Protein AF-A0A1B6JP08-F1 (afdb_monomer)

Secondary structure (DSSP, 8-state):
-HHHHHHHHT-GGG-HHHHHHHHHHHHHH-GGGHHHHHHHHHHHHHHHHHHHTS-HHHHHHHHTTS--HHHHHHHHHHHHH-HHHHH-HHHHHHHHHHHHHHHTT-HHHHHHHHHTTTTTTT-HHHHHHH--HHHHHHHHHHHHHHHT--SSHHHHHHHHHHHHTTHHHHHHHHHHHHS----S-TT-TT-HHHHHHH-

Radius of gyration: 19.22 Å; Cα contacts (8 Å, |Δi|>4): 185; chains: 1; bounding box: 49×53×50 Å

Structure (mmCIF, N/CA/C/O backbone):
data_AF-A0A1B6JP08-F1
#
_entry.id   AF-A0A1B6JP08-F1
#
loop_
_atom_site.group_PDB
_atom_site.id
_atom_site.type_symbol
_atom_site.label_atom_id
_atom_site.label_alt_id
_atom_site.label_comp_id
_atom_site.label_asym_id
_atom_site.label_entity_id
_atom_site.label_seq_id
_atom_site.pdbx_PDB_ins_code
_atom_site.Cartn_x
_atom_site.Cartn_y
_atom_site.Cartn_z
_atom_site.occupancy
_atom_site.B_iso_or_equiv
_atom_site.auth_seq_id
_atom_site.auth_comp_id
_atom_site.auth_asym_id
_atom_site.auth_atom_id
_atom_site.pdbx_PDB_model_num
ATOM 1 N N . LYS A 1 1 ? -3.276 4.757 29.734 1.00 52.75 1 LYS A N 1
ATOM 2 C CA . LYS A 1 1 ? -3.788 6.021 29.143 1.00 52.75 1 LYS A CA 1
ATOM 3 C C . LYS A 1 1 ? -3.778 5.960 27.611 1.00 52.75 1 LYS A C 1
ATOM 5 O O . LYS A 1 1 ? -4.854 6.055 27.050 1.00 52.75 1 LYS A O 1
ATOM 10 N N . VAL A 1 2 ? -2.645 5.654 26.958 1.00 61.69 2 VAL A N 1
ATOM 11 C CA . VAL A 1 2 ? -2.541 5.524 25.481 1.00 61.69 2 VAL A CA 1
ATOM 12 C C . VAL A 1 2 ? -3.547 4.529 24.875 1.00 61.69 2 VAL A C 1
ATOM 14 O O . VAL A 1 2 ? -4.316 4.927 24.013 1.00 61.69 2 VAL A O 1
ATOM 17 N N . LYS A 1 3 ? -3.654 3.292 25.392 1.00 61.91 3 LYS A N 1
ATOM 18 C CA . LYS A 1 3 ? -4.635 2.297 24.891 1.00 61.91 3 LYS A CA 1
ATOM 19 C C . LYS A 1 3 ? -6.087 2.804 24.873 1.00 61.91 3 LYS A C 1
ATOM 21 O O . LYS A 1 3 ? -6.779 2.628 23.882 1.00 61.91 3 LYS A O 1
ATOM 26 N N . ARG A 1 4 ? -6.514 3.496 25.936 1.00 66.69 4 ARG A N 1
ATOM 27 C CA . ARG A 1 4 ? -7.870 4.058 26.052 1.00 66.69 4 ARG A CA 1
ATOM 28 C C . ARG A 1 4 ? -8.105 5.211 25.072 1.00 66.69 4 ARG A C 1
ATOM 30 O O . ARG A 1 4 ? -9.222 5.385 24.611 1.00 66.69 4 ARG A O 1
ATOM 37 N N . ASN A 1 5 ? -7.069 5.988 24.753 1.00 69.00 5 ASN A N 1
ATOM 38 C CA . ASN A 1 5 ? -7.170 7.055 23.759 1.00 69.00 5 ASN A CA 1
ATOM 39 C C . ASN A 1 5 ? -7.289 6.473 22.349 1.00 69.00 5 ASN A C 1
ATOM 41 O O . ASN A 1 5 ? -8.162 6.902 21.610 1.00 69.00 5 ASN A O 1
ATOM 45 N N . VAL A 1 6 ? -6.486 5.461 22.003 1.00 65.88 6 VAL A N 1
ATOM 46 C CA . VAL A 1 6 ? -6.582 4.792 20.695 1.00 65.88 6 VAL A CA 1
ATOM 47 C C . VAL A 1 6 ? -7.960 4.145 20.519 1.00 65.88 6 VAL A C 1
ATOM 49 O O . VAL A 1 6 ? -8.586 4.353 19.492 1.00 65.88 6 VAL A O 1
ATOM 52 N N . GLU A 1 7 ? -8.492 3.473 21.546 1.00 69.12 7 GLU A N 1
ATOM 53 C CA . GLU A 1 7 ? -9.862 2.920 21.532 1.00 69.12 7 GLU A CA 1
ATOM 54 C C . GLU A 1 7 ? -10.956 3.976 21.333 1.00 69.12 7 GLU A C 1
ATOM 56 O O . GLU A 1 7 ? -12.021 3.685 20.791 1.00 69.12 7 GLU A O 1
ATOM 61 N N . VAL A 1 8 ? -10.726 5.203 21.803 1.00 70.88 8 VAL A N 1
ATOM 62 C CA . VAL A 1 8 ? -11.640 6.320 21.560 1.00 70.88 8 VAL A CA 1
ATOM 63 C C . VAL A 1 8 ? -11.471 6.831 20.132 1.00 70.88 8 VAL A C 1
ATOM 65 O O . VAL A 1 8 ? -12.474 7.049 19.474 1.00 70.88 8 VAL A O 1
ATOM 68 N N . LEU A 1 9 ? -10.245 6.956 19.621 1.00 73.31 9 LEU A N 1
ATOM 69 C CA . LEU A 1 9 ? -9.966 7.448 18.265 1.00 73.31 9 LEU A CA 1
ATOM 70 C C . LEU A 1 9 ? -10.414 6.490 17.154 1.00 73.31 9 LEU A C 1
ATOM 72 O O . LEU A 1 9 ? -10.695 6.952 16.049 1.00 73.31 9 LEU A O 1
ATOM 76 N N . THR A 1 10 ? -10.529 5.192 17.450 1.00 72.94 10 THR A N 1
ATOM 77 C CA . THR A 1 10 ? -11.116 4.179 16.555 1.00 72.94 10 THR A CA 1
ATOM 78 C C . THR A 1 10 ? -12.644 4.224 16.505 1.00 72.94 10 THR A C 1
ATOM 80 O O . THR A 1 10 ? -13.260 3.434 15.796 1.00 72.94 10 THR A O 1
ATOM 83 N N . ARG A 1 11 ? -13.289 5.116 17.266 1.00 75.19 11 ARG A N 1
ATOM 84 C CA . ARG A 1 11 ? -14.742 5.285 17.221 1.00 75.19 11 ARG A CA 1
ATOM 85 C C . ARG A 1 11 ? -15.148 5.999 15.930 1.00 75.19 11 ARG A C 1
ATOM 87 O O . ARG A 1 11 ? -14.663 7.112 15.699 1.00 75.19 11 ARG A O 1
ATOM 94 N N . PRO A 1 12 ? -16.049 5.417 15.117 1.00 71.12 12 PRO A N 1
ATOM 95 C CA . PRO A 1 12 ? -16.492 6.033 13.867 1.00 71.12 12 PRO A CA 1
ATOM 96 C C . PRO A 1 12 ? -17.059 7.446 14.066 1.00 71.12 12 PRO A C 1
ATOM 98 O O . PRO A 1 12 ? -16.916 8.307 13.204 1.00 71.12 12 PRO A O 1
ATOM 101 N N . GLU A 1 13 ? -17.653 7.714 15.230 1.00 70.19 13 GLU A N 1
ATOM 102 C CA . GLU A 1 13 ? -18.296 8.989 15.553 1.00 70.19 13 GLU A CA 1
ATOM 103 C C . GLU A 1 13 ? -17.316 10.175 15.602 1.00 70.19 13 GLU A C 1
ATOM 105 O O . GLU A 1 13 ? -17.746 11.322 15.510 1.00 70.19 13 GLU A O 1
ATOM 110 N N . LEU A 1 14 ? -16.009 9.922 15.738 1.00 71.06 14 LEU A N 1
ATOM 111 C CA . LEU A 1 14 ? -14.991 10.976 15.775 1.00 71.06 14 LEU A CA 1
ATOM 112 C C . LEU A 1 14 ? -14.431 11.346 14.400 1.00 71.06 14 LEU A C 1
ATOM 114 O O . LEU A 1 14 ? -13.746 12.361 14.302 1.00 71.06 14 LEU A O 1
ATOM 118 N N . ALA A 1 15 ? -14.674 10.535 13.361 1.00 76.44 15 ALA A N 1
ATOM 119 C CA . ALA A 1 15 ? -14.129 10.736 12.013 1.00 76.44 15 ALA A CA 1
ATOM 120 C C . ALA A 1 15 ? -12.628 11.120 12.004 1.00 76.44 15 ALA A C 1
ATOM 122 O O . ALA A 1 15 ? -12.170 11.925 11.184 1.00 76.44 15 ALA A O 1
ATOM 123 N N . THR A 1 16 ? -11.861 10.549 12.944 1.00 78.69 16 THR A N 1
ATOM 124 C CA . THR A 1 16 ? -10.473 10.935 13.228 1.00 78.69 16 THR A CA 1
ATOM 125 C C . THR A 1 16 ? -9.609 10.815 11.979 1.00 78.69 16 THR A C 1
ATOM 127 O O . THR A 1 16 ? -8.899 11.753 11.628 1.00 78.69 16 THR A O 1
ATOM 130 N N . VAL A 1 17 ? -9.703 9.686 11.269 1.00 82.38 17 VAL A N 1
ATOM 131 C CA . VAL A 1 17 ? -8.871 9.423 10.088 1.00 82.38 17 VAL A CA 1
ATOM 132 C C . VAL A 1 17 ? -9.206 10.377 8.944 1.00 82.38 17 VAL A C 1
ATOM 134 O O . VAL A 1 17 ? -8.289 10.912 8.336 1.00 82.38 17 VAL A O 1
ATOM 137 N N . SER A 1 18 ? -10.485 10.679 8.693 1.00 82.50 18 SER A N 1
ATOM 138 C CA . SER A 1 18 ? -10.865 11.677 7.681 1.00 82.50 18 SER A CA 1
ATOM 139 C C . SER A 1 18 ? -10.312 13.067 7.998 1.00 82.50 18 SER A C 1
ATOM 141 O O . SER A 1 18 ? -9.872 13.771 7.094 1.00 82.50 18 SER A O 1
ATOM 143 N N . SER A 1 19 ? -10.324 13.469 9.271 1.00 84.12 19 SER A N 1
ATOM 144 C CA . SER A 1 19 ? -9.780 14.766 9.686 1.00 84.12 19 SER A CA 1
ATOM 145 C C . SER A 1 19 ? -8.259 14.803 9.526 1.00 84.12 19 SER A C 1
ATOM 147 O O . SER A 1 19 ? -7.717 15.769 8.995 1.00 84.12 19 SER A O 1
ATOM 149 N N . LEU A 1 20 ? -7.575 13.728 9.931 1.00 86.44 20 LEU A N 1
ATOM 150 C CA . LEU A 1 20 ? -6.126 13.597 9.781 1.00 86.44 20 LEU A CA 1
ATOM 151 C C . LEU A 1 20 ? -5.698 13.519 8.313 1.00 86.44 20 LEU A C 1
ATOM 153 O O . LEU A 1 20 ? -4.678 14.103 7.981 1.00 86.44 20 LEU A O 1
ATOM 157 N N . LEU A 1 21 ? -6.484 12.895 7.428 1.00 85.62 21 LEU A N 1
ATOM 158 C CA . LEU A 1 21 ? -6.221 12.867 5.984 1.00 85.62 21 LEU A CA 1
ATOM 159 C C . LEU A 1 21 ? -6.184 14.272 5.377 1.00 85.62 21 LEU A C 1
ATOM 161 O O . LEU A 1 21 ? -5.261 14.590 4.631 1.00 85.62 21 LEU A O 1
ATOM 165 N N . ASN A 1 22 ? -7.143 15.128 5.734 1.00 84.50 22 ASN A N 1
ATOM 166 C CA . ASN A 1 22 ? -7.179 16.509 5.249 1.00 84.50 22 ASN A CA 1
ATOM 167 C C . ASN A 1 22 ? -5.967 17.313 5.744 1.00 84.50 22 ASN A C 1
ATOM 169 O O . ASN A 1 22 ? -5.372 18.078 4.988 1.00 84.50 22 ASN A O 1
ATOM 173 N N . ILE A 1 23 ? -5.580 17.129 7.010 1.00 84.56 23 ILE A N 1
ATOM 174 C CA . ILE A 1 23 ? -4.407 17.804 7.583 1.00 84.56 23 ILE A CA 1
ATOM 175 C C . ILE A 1 23 ? -3.122 17.259 6.949 1.00 84.56 23 ILE A C 1
ATOM 177 O O . ILE A 1 23 ? -2.246 18.039 6.596 1.00 84.56 23 ILE A O 1
ATOM 181 N N . LEU A 1 24 ? -3.025 15.943 6.745 1.00 85.69 24 LEU A N 1
ATOM 182 C CA . LEU A 1 24 ? -1.887 15.295 6.103 1.00 85.69 24 LEU A CA 1
ATOM 183 C C . LEU A 1 24 ? -1.671 15.841 4.691 1.00 85.69 24 LEU A C 1
ATOM 185 O O . LEU A 1 24 ? -0.545 16.185 4.348 1.00 85.69 24 LEU A O 1
ATOM 189 N N . GLN A 1 25 ? -2.737 15.982 3.898 1.00 83.94 25 GLN A N 1
ATOM 190 C CA . GLN A 1 25 ? -2.652 16.581 2.565 1.00 83.94 25 GLN A CA 1
ATOM 191 C C . GLN A 1 25 ? -2.091 18.008 2.618 1.00 83.94 25 GLN A C 1
ATOM 193 O O . GLN A 1 25 ? -1.212 18.338 1.828 1.00 83.94 25 GLN A O 1
ATOM 198 N N . LEU A 1 26 ? -2.519 18.832 3.581 1.00 84.50 26 LEU A N 1
ATOM 199 C CA . LEU A 1 26 ? -1.959 20.175 3.774 1.00 84.50 26 LEU A CA 1
ATOM 200 C C . LEU A 1 26 ? -0.481 20.124 4.187 1.00 84.50 26 LEU A C 1
ATOM 202 O O . LEU A 1 26 ? 0.342 20.823 3.601 1.00 84.50 26 LEU A O 1
ATOM 206 N N . CYS A 1 27 ? -0.115 19.272 5.145 1.00 84.88 27 CYS A N 1
ATOM 207 C CA . CYS A 1 27 ? 1.269 19.134 5.602 1.00 84.88 27 CYS A CA 1
ATOM 208 C C . CYS A 1 27 ? 2.206 18.617 4.501 1.00 84.88 27 CYS A C 1
ATOM 210 O O . CYS A 1 27 ? 3.361 19.020 4.446 1.00 84.88 27 CYS A O 1
ATOM 212 N N . LEU A 1 28 ? 1.716 17.771 3.593 1.00 79.75 28 LEU A N 1
ATOM 213 C CA . LEU A 1 28 ? 2.491 17.274 2.453 1.00 79.75 28 LEU A CA 1
ATOM 214 C C . LEU A 1 28 ? 2.771 18.355 1.396 1.00 79.75 28 LEU A C 1
ATOM 216 O O . LEU A 1 28 ? 3.746 18.226 0.657 1.00 79.75 28 LEU A O 1
ATOM 220 N N . THR A 1 29 ? 1.973 19.431 1.349 1.00 81.38 29 THR A N 1
ATOM 221 C CA . THR A 1 29 ? 2.243 20.593 0.479 1.00 81.38 29 THR A CA 1
ATOM 222 C C . THR A 1 29 ? 3.279 21.563 1.049 1.00 81.38 29 THR A C 1
ATOM 224 O O . THR A 1 29 ? 3.837 22.361 0.296 1.00 81.38 29 THR A O 1
ATOM 227 N N . ASP A 1 30 ? 3.569 21.491 2.352 1.00 82.88 30 ASP A N 1
ATOM 228 C CA . ASP A 1 30 ? 4.540 22.355 3.024 1.00 82.88 30 ASP A CA 1
ATOM 229 C C . ASP A 1 30 ? 5.746 21.539 3.533 1.00 82.88 30 ASP A C 1
ATOM 231 O O . ASP A 1 30 ? 5.680 20.919 4.600 1.00 82.88 30 ASP A O 1
ATOM 235 N N . PRO A 1 31 ? 6.894 21.561 2.828 1.00 73.62 31 PRO A N 1
ATOM 236 C CA . PRO A 1 31 ? 8.072 20.789 3.220 1.00 73.62 31 PRO A CA 1
ATOM 237 C C . PRO A 1 31 ? 8.647 21.192 4.591 1.00 73.62 31 PRO A C 1
ATOM 239 O O . PRO A 1 31 ? 9.387 20.411 5.194 1.00 73.62 31 PRO A O 1
ATOM 242 N N . SER A 1 32 ? 8.291 22.365 5.134 1.00 80.94 32 SER A N 1
ATOM 243 C CA . SER A 1 32 ? 8.704 22.773 6.484 1.00 80.94 32 SER A CA 1
ATOM 244 C C . SER A 1 32 ? 8.028 21.963 7.599 1.00 80.94 32 SER A C 1
ATOM 246 O O . SER A 1 32 ? 8.548 21.895 8.713 1.00 80.94 32 SER A O 1
ATOM 248 N N . GLN A 1 33 ? 6.914 21.285 7.302 1.00 83.44 33 GLN A N 1
ATOM 249 C CA . GLN A 1 33 ? 6.093 20.561 8.277 1.00 83.44 33 GLN A CA 1
ATOM 250 C C . GLN A 1 33 ? 6.466 19.083 8.431 1.00 83.44 33 GLN A C 1
ATOM 252 O O . GLN A 1 33 ? 5.687 18.315 8.984 1.00 83.44 33 GLN A O 1
ATOM 257 N N . THR A 1 34 ? 7.664 18.668 8.007 1.00 82.56 34 THR A N 1
ATOM 258 C CA . THR A 1 34 ? 8.097 17.253 8.015 1.00 82.56 34 THR A CA 1
ATOM 259 C C . THR A 1 34 ? 7.855 16.551 9.362 1.00 82.56 34 THR A C 1
ATOM 261 O O . THR A 1 34 ? 7.322 15.442 9.393 1.00 82.56 34 THR A O 1
ATOM 264 N N . THR A 1 35 ? 8.170 17.209 10.484 1.00 86.31 35 THR A N 1
ATOM 265 C CA . THR A 1 35 ? 7.938 16.664 11.835 1.00 86.31 35 THR A CA 1
ATOM 266 C C . THR A 1 35 ? 6.454 16.440 12.127 1.00 86.31 35 THR A C 1
ATOM 268 O O . THR A 1 35 ? 6.083 15.421 12.703 1.00 86.31 35 THR A O 1
ATOM 271 N N . LEU A 1 36 ? 5.600 17.385 11.731 1.00 87.31 36 LEU A N 1
ATOM 272 C CA . LEU A 1 36 ? 4.157 17.286 11.923 1.00 87.31 36 LEU A CA 1
ATOM 273 C C . LEU A 1 36 ? 3.559 16.208 11.008 1.00 87.31 36 LEU A C 1
ATOM 275 O O . LEU A 1 36 ? 2.754 15.406 11.474 1.00 87.31 36 LEU A O 1
ATOM 279 N N . THR A 1 37 ? 3.996 16.135 9.747 1.00 87.62 37 THR A N 1
ATOM 280 C CA . THR A 1 37 ? 3.610 15.082 8.795 1.00 87.62 37 THR A CA 1
ATOM 281 C C . THR A 1 37 ? 3.896 13.697 9.368 1.00 87.62 37 THR A C 1
ATOM 283 O O . THR A 1 37 ? 3.018 12.837 9.358 1.00 87.62 37 THR A O 1
ATOM 286 N N . GLN A 1 38 ? 5.094 13.494 9.924 1.00 87.50 38 GLN A N 1
ATOM 287 C CA . GLN A 1 38 ? 5.467 12.226 10.546 1.00 87.50 38 GLN A CA 1
ATOM 288 C C . GLN A 1 38 ? 4.580 11.904 11.754 1.00 87.50 38 GLN A C 1
ATOM 290 O O . GLN A 1 38 ? 4.019 10.819 11.823 1.00 87.50 38 GLN A O 1
ATOM 295 N N . GLN A 1 39 ? 4.366 12.863 12.660 1.00 89.44 39 GLN A N 1
ATOM 296 C CA . GLN A 1 39 ? 3.491 12.661 13.822 1.00 89.44 39 GLN A CA 1
ATOM 297 C C . GLN A 1 39 ? 2.050 12.316 13.427 1.00 89.44 39 GLN A C 1
ATOM 299 O O . GLN A 1 39 ? 1.401 11.510 14.094 1.00 89.44 39 GLN A O 1
ATOM 304 N N . ILE A 1 40 ? 1.533 12.923 12.356 1.00 89.62 40 ILE A N 1
ATOM 305 C CA . ILE A 1 40 ? 0.200 12.610 11.832 1.00 89.62 40 ILE A CA 1
ATOM 306 C C . ILE A 1 40 ? 0.165 11.176 11.309 1.00 89.62 40 ILE A C 1
ATOM 308 O O . ILE A 1 40 ? -0.755 10.435 11.657 1.00 89.62 40 ILE A O 1
ATOM 312 N N . LEU A 1 41 ? 1.163 10.774 10.521 1.00 90.12 41 LEU A N 1
ATOM 313 C CA . LEU A 1 41 ? 1.255 9.418 9.992 1.00 90.12 41 LEU A CA 1
ATOM 314 C C . LEU A 1 41 ? 1.395 8.373 11.106 1.00 90.12 41 LEU A C 1
ATOM 316 O O . LEU A 1 41 ? 0.655 7.395 11.082 1.00 90.12 41 LEU A O 1
ATOM 320 N N . ASP A 1 42 ? 2.211 8.623 12.132 1.00 88.88 42 ASP A N 1
ATOM 321 C CA . ASP A 1 42 ? 2.359 7.736 13.297 1.00 88.88 42 ASP A CA 1
ATOM 322 C C . ASP A 1 42 ? 1.019 7.515 14.022 1.00 88.88 42 ASP A C 1
ATOM 324 O O . ASP A 1 42 ? 0.659 6.397 14.415 1.00 88.88 42 ASP A O 1
ATOM 328 N N . VAL A 1 43 ? 0.247 8.593 14.205 1.00 88.31 43 VAL A N 1
ATOM 329 C CA . VAL A 1 43 ? -1.082 8.526 14.828 1.00 88.31 43 VAL A CA 1
ATOM 330 C C . VAL A 1 43 ? -2.057 7.772 13.928 1.00 88.31 43 VAL A C 1
ATOM 332 O O . VAL A 1 43 ? -2.795 6.917 14.422 1.00 88.31 43 VAL A O 1
ATOM 335 N N . MET A 1 44 ? -2.068 8.067 12.625 1.00 90.88 44 MET A N 1
ATOM 336 C CA . MET A 1 44 ? -2.932 7.389 11.660 1.00 90.88 44 MET A CA 1
ATOM 337 C C . MET A 1 44 ? -2.635 5.895 11.603 1.00 90.88 44 MET A C 1
ATOM 339 O O . MET A 1 44 ? -3.566 5.104 11.720 1.00 90.88 44 MET A O 1
ATOM 343 N N . GLU A 1 45 ? -1.368 5.505 11.496 1.00 89.56 45 GLU A N 1
ATOM 344 C CA . GLU A 1 45 ? -0.935 4.111 11.490 1.00 89.56 45 GLU A CA 1
ATOM 345 C C . GLU A 1 45 ? -1.362 3.397 12.775 1.00 89.56 45 GLU A C 1
ATOM 347 O O . GLU A 1 45 ? -1.983 2.339 12.718 1.00 89.56 45 GLU A O 1
AT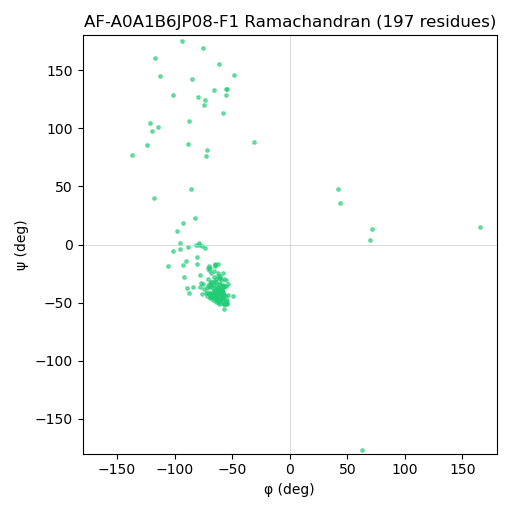OM 352 N N . THR A 1 46 ? -1.140 4.013 13.941 1.00 89.19 46 THR A N 1
ATOM 353 C CA . THR A 1 46 ? -1.550 3.435 15.231 1.00 89.19 46 THR A CA 1
ATOM 354 C C . THR A 1 46 ? -3.066 3.210 15.301 1.00 89.19 46 THR A C 1
ATOM 356 O O . THR A 1 46 ? -3.532 2.177 15.792 1.00 89.19 46 THR A O 1
ATOM 359 N N . VAL A 1 47 ? -3.859 4.178 14.831 1.00 87.94 47 VAL A N 1
ATOM 360 C CA . VAL A 1 47 ? -5.326 4.083 14.823 1.00 87.94 47 VAL A CA 1
ATOM 361 C C . VAL A 1 47 ? -5.795 3.033 13.815 1.00 87.94 47 VAL A C 1
ATOM 363 O O . VAL A 1 47 ? -6.660 2.225 14.149 1.00 87.94 47 VAL A O 1
ATOM 366 N N . LEU A 1 48 ? -5.213 3.009 12.615 1.00 89.38 48 LEU A N 1
ATOM 367 C CA . LEU A 1 48 ? -5.557 2.077 11.542 1.00 89.38 48 LEU A CA 1
ATOM 368 C C . LEU A 1 48 ? -5.178 0.636 11.888 1.00 89.38 48 LEU A C 1
ATOM 370 O O . LEU A 1 48 ? -6.018 -0.244 11.737 1.00 89.38 48 LEU A O 1
ATOM 374 N N . SER A 1 49 ? -3.988 0.402 12.442 1.00 89.25 49 SER A N 1
ATOM 375 C CA . SER A 1 49 ? -3.542 -0.916 12.916 1.00 89.25 49 SER A CA 1
ATOM 376 C C . SER A 1 49 ? -4.423 -1.435 14.060 1.00 89.25 49 SER A C 1
ATOM 378 O O . SER A 1 49 ? -4.796 -2.612 14.129 1.00 89.25 49 SER A O 1
ATOM 380 N N . ARG A 1 50 ? -4.859 -0.543 14.964 1.00 87.31 50 ARG A N 1
ATOM 381 C CA . ARG A 1 50 ? -5.829 -0.928 15.996 1.00 87.31 50 ARG A CA 1
ATOM 382 C C . ARG A 1 50 ? -7.194 -1.248 15.395 1.00 87.31 50 ARG A C 1
ATOM 384 O O . ARG A 1 50 ? -7.810 -2.221 15.824 1.00 87.31 50 ARG A O 1
ATOM 391 N N . ALA A 1 51 ? -7.660 -0.447 14.440 1.00 86.75 51 ALA A N 1
ATOM 392 C CA . ALA A 1 51 ? -8.940 -0.654 13.777 1.00 86.75 51 ALA A CA 1
ATOM 393 C C . ALA A 1 51 ? -8.954 -1.947 12.953 1.00 86.75 51 ALA A C 1
ATOM 395 O O . ALA A 1 51 ? -9.928 -2.691 13.014 1.00 86.75 51 ALA A O 1
ATOM 396 N N . SER A 1 52 ? -7.865 -2.259 12.247 1.00 87.56 52 SER A N 1
ATOM 397 C CA . SER A 1 52 ? -7.716 -3.489 11.466 1.00 87.56 52 SER A CA 1
ATOM 398 C C . SER A 1 52 ? -7.715 -4.742 12.348 1.00 87.56 52 SER A C 1
ATOM 400 O O . SER A 1 52 ? -7.988 -5.825 11.859 1.00 87.56 52 SER A O 1
ATOM 402 N N . SER A 1 53 ? -7.478 -4.609 13.656 1.00 87.44 53 SER A N 1
ATOM 403 C CA . SER A 1 53 ? -7.590 -5.704 14.628 1.00 87.44 53 SER A CA 1
ATOM 404 C C . SER A 1 53 ? -8.999 -5.873 15.226 1.00 87.44 53 SER A C 1
ATOM 406 O O . SER A 1 53 ? -9.198 -6.753 16.066 1.00 87.44 53 SER A O 1
ATOM 408 N N . LEU A 1 54 ? -9.963 -5.014 14.872 1.00 86.75 54 LEU A N 1
ATOM 409 C CA . LEU A 1 54 ? -11.352 -5.111 15.339 1.00 86.75 54 LEU A CA 1
ATOM 410 C C . LEU A 1 54 ? -12.111 -6.233 14.615 1.00 86.75 54 LEU A C 1
ATOM 412 O O . LEU A 1 54 ? -11.654 -6.787 13.611 1.00 86.75 54 LEU A O 1
ATOM 416 N N . SER A 1 55 ? -13.307 -6.559 15.110 1.00 87.19 55 SER A N 1
ATOM 417 C CA . SER A 1 55 ? -14.189 -7.491 14.404 1.00 87.19 55 SER A CA 1
ATOM 418 C C . SER A 1 55 ? -14.581 -6.945 13.015 1.00 87.19 55 SER A C 1
ATOM 420 O O . SER A 1 55 ? -14.585 -5.727 12.809 1.00 87.19 55 SER A O 1
ATOM 422 N N . PRO A 1 56 ? -14.938 -7.807 12.042 1.00 84.31 56 PRO A N 1
ATOM 423 C CA . PRO A 1 56 ? -15.320 -7.357 10.700 1.00 84.31 56 PRO A CA 1
ATOM 424 C C . PRO A 1 56 ? -16.472 -6.341 10.689 1.00 84.31 56 PRO A C 1
ATOM 426 O O . PRO A 1 56 ? -16.462 -5.403 9.895 1.00 84.31 56 PRO A O 1
ATOM 429 N N . GLU A 1 57 ? -17.441 -6.491 11.595 1.00 86.38 57 GLU A N 1
ATOM 430 C CA . GLU A 1 57 ? -18.590 -5.589 11.715 1.00 86.38 57 GLU A CA 1
ATOM 431 C C . GLU A 1 57 ? -18.180 -4.203 12.239 1.00 86.38 57 GLU A C 1
ATOM 433 O O . GLU A 1 57 ? -18.558 -3.174 11.674 1.00 86.38 57 GLU A O 1
ATOM 438 N N . GLU A 1 58 ? -17.341 -4.158 13.278 1.00 86.25 58 GLU A N 1
ATOM 439 C CA . GLU A 1 58 ? -16.799 -2.905 13.815 1.00 86.25 58 GLU A CA 1
ATOM 440 C C . GLU A 1 58 ? -15.893 -2.204 12.801 1.00 86.25 58 GLU A C 1
ATOM 442 O O . GLU A 1 58 ? -15.988 -0.987 12.623 1.00 86.25 58 GLU A O 1
ATOM 447 N N . PHE A 1 59 ? -15.058 -2.970 12.095 1.00 87.69 59 PHE A N 1
ATOM 448 C CA . PHE A 1 59 ? -14.211 -2.431 11.042 1.00 87.69 59 PHE A CA 1
ATOM 449 C C . PHE A 1 59 ? -15.037 -1.883 9.879 1.00 87.69 59 PHE A C 1
ATOM 451 O O . PHE A 1 59 ? -14.728 -0.806 9.384 1.00 87.69 59 PHE A O 1
ATOM 458 N N . SER A 1 60 ? -16.120 -2.556 9.474 1.00 85.56 60 SER A N 1
ATOM 459 C CA . SER A 1 60 ? -17.016 -2.045 8.431 1.00 85.56 60 SER A CA 1
ATOM 460 C C . SER A 1 60 ? -17.590 -0.680 8.820 1.00 85.56 60 SER A C 1
ATOM 462 O O . SER A 1 60 ? -17.488 0.265 8.036 1.00 85.56 60 SER A O 1
ATOM 464 N N . ARG A 1 61 ? -18.068 -0.518 10.063 1.00 85.50 61 ARG A N 1
ATOM 465 C CA . ARG A 1 61 ? -18.530 0.785 10.578 1.00 85.50 61 ARG A CA 1
ATOM 466 C C . ARG A 1 61 ? -17.425 1.839 10.617 1.00 85.50 61 ARG A C 1
ATOM 468 O O . ARG A 1 61 ? -17.689 3.007 10.366 1.00 85.50 61 ARG A O 1
ATOM 475 N N . PHE A 1 62 ? -16.197 1.456 10.950 1.00 86.44 62 PHE A N 1
ATOM 476 C CA . PHE A 1 62 ? -15.058 2.372 10.956 1.00 86.44 62 PHE A CA 1
ATOM 477 C C . PHE A 1 62 ? -14.612 2.761 9.538 1.00 86.44 62 PHE A C 1
ATOM 479 O O . PHE A 1 62 ? -14.290 3.923 9.288 1.00 86.44 62 PHE A O 1
ATOM 486 N N . SER A 1 63 ? -14.655 1.824 8.591 1.00 85.94 63 SER A N 1
ATOM 487 C CA . SER A 1 63 ? -14.192 1.999 7.211 1.00 85.94 63 SER A CA 1
ATOM 488 C C . SER A 1 63 ? -14.931 3.111 6.459 1.00 85.94 63 SER A C 1
ATOM 490 O O . SER A 1 63 ? -14.339 3.778 5.608 1.00 85.94 63 SER A O 1
ATOM 492 N N . THR A 1 64 ? -16.182 3.402 6.839 1.00 84.62 64 THR A N 1
ATOM 493 C CA . THR A 1 64 ? -16.968 4.513 6.276 1.00 84.62 64 THR A CA 1
ATOM 494 C C . THR A 1 64 ? -16.365 5.883 6.591 1.00 84.62 64 THR A C 1
ATOM 496 O O . THR A 1 64 ? -16.713 6.870 5.951 1.00 84.62 64 THR A O 1
ATOM 499 N N . THR A 1 65 ? -15.461 5.960 7.571 1.00 85.25 65 THR A N 1
ATOM 500 C CA . THR A 1 65 ? -14.766 7.192 7.974 1.00 85.25 65 THR A CA 1
ATOM 501 C C . THR A 1 65 ? -13.394 7.360 7.317 1.00 85.25 65 THR A C 1
ATOM 503 O O . THR A 1 65 ? -12.760 8.398 7.485 1.00 85.25 65 THR A O 1
ATOM 506 N N . LEU A 1 66 ? -12.930 6.374 6.539 1.00 83.44 66 LEU A N 1
ATOM 507 C CA . LEU A 1 66 ? -11.592 6.341 5.928 1.00 83.44 66 LEU A CA 1
ATOM 508 C C . LEU A 1 66 ? -11.487 7.142 4.617 1.00 83.44 66 LEU A C 1
ATOM 510 O O . LEU A 1 66 ? -10.649 6.833 3.769 1.00 83.44 66 LEU A O 1
ATOM 514 N N . GLY A 1 67 ? -12.371 8.119 4.406 1.00 84.38 67 GLY A N 1
ATOM 515 C CA . GLY A 1 67 ? -12.452 8.890 3.163 1.00 84.38 67 GLY A CA 1
ATOM 516 C C . GLY A 1 67 ? -12.810 8.047 1.929 1.00 84.38 67 GLY A C 1
ATOM 517 O O . GLY A 1 67 ? -13.086 6.849 2.019 1.00 84.38 67 GLY A O 1
ATOM 518 N N . GLY A 1 68 ? -12.829 8.689 0.760 1.00 88.50 68 GLY A N 1
ATOM 519 C CA . GLY A 1 68 ? -13.057 8.043 -0.541 1.00 88.50 68 GLY A CA 1
ATOM 520 C C . GLY A 1 68 ? -11.766 7.644 -1.277 1.00 88.50 68 GLY A C 1
ATOM 521 O O . GLY A 1 68 ? -10.677 8.012 -0.830 1.00 88.50 68 GLY A O 1
ATOM 522 N N . PRO A 1 69 ? -11.878 6.949 -2.426 1.00 91.00 69 PRO A N 1
ATOM 523 C CA . PRO A 1 69 ? -10.739 6.545 -3.263 1.00 91.00 69 PRO A CA 1
ATOM 524 C C . PRO A 1 69 ? -9.880 7.721 -3.752 1.00 91.00 69 PRO A C 1
ATOM 526 O O . PRO A 1 69 ? -8.683 7.554 -3.967 1.00 91.00 69 PRO A O 1
ATOM 529 N N . GLU A 1 70 ? -10.449 8.925 -3.838 1.00 89.88 70 GLU A N 1
ATOM 530 C CA . GLU A 1 70 ? -9.708 10.149 -4.167 1.00 89.88 70 GLU A CA 1
ATOM 531 C C . GLU A 1 70 ? -8.544 10.418 -3.206 1.00 89.88 70 GLU A C 1
ATOM 533 O O . GLU A 1 70 ? -7.473 10.822 -3.641 1.00 89.88 70 GLU A O 1
ATOM 538 N N . HIS A 1 71 ? -8.698 10.111 -1.912 1.00 88.12 71 HIS A N 1
ATOM 539 C CA . HIS A 1 71 ? -7.614 10.306 -0.944 1.00 88.12 71 HIS A CA 1
ATOM 540 C C . HIS A 1 71 ? -6.458 9.336 -1.195 1.00 88.12 71 HIS A C 1
ATOM 542 O O . HIS A 1 71 ? -5.305 9.720 -1.035 1.00 88.12 71 HIS A O 1
ATOM 548 N N . VAL A 1 72 ? -6.755 8.101 -1.616 1.00 92.62 72 VAL A N 1
ATOM 549 C CA . VAL A 1 72 ? -5.733 7.111 -1.989 1.00 92.62 72 VAL A CA 1
ATOM 550 C C . VAL A 1 72 ? -4.954 7.616 -3.199 1.00 92.62 72 VAL A C 1
ATOM 552 O O . VAL A 1 72 ? -3.728 7.618 -3.169 1.00 92.62 72 VAL A O 1
ATOM 555 N N . ARG A 1 73 ? -5.656 8.126 -4.221 1.00 91.75 73 ARG A N 1
ATOM 556 C CA . ARG A 1 73 ? -5.026 8.712 -5.412 1.00 91.75 73 ARG A CA 1
ATOM 557 C C . ARG A 1 73 ? -4.129 9.895 -5.057 1.00 91.75 73 ARG A C 1
ATOM 559 O O . ARG A 1 73 ? -2.963 9.891 -5.431 1.00 91.75 73 ARG A O 1
ATOM 566 N N . SER A 1 74 ? -4.631 10.855 -4.280 1.00 90.31 74 SER A N 1
ATOM 567 C CA . SER A 1 74 ? -3.831 12.012 -3.869 1.00 90.31 74 SER A CA 1
ATOM 568 C C . SER A 1 74 ? -2.604 11.605 -3.054 1.00 90.31 74 SER A C 1
ATOM 570 O O . SER A 1 74 ? -1.528 12.139 -3.275 1.00 90.31 74 SER A O 1
ATOM 572 N N . LEU A 1 75 ? -2.725 10.653 -2.122 1.00 90.62 75 LEU A N 1
ATOM 573 C CA . LEU A 1 75 ? -1.576 10.199 -1.332 1.00 90.62 75 LEU A CA 1
ATOM 574 C C . LEU A 1 75 ? -0.535 9.466 -2.190 1.00 90.62 75 LEU A C 1
ATOM 576 O O . LEU A 1 75 ? 0.656 9.679 -1.981 1.00 90.62 75 LEU A O 1
ATOM 580 N N . LEU A 1 76 ? -0.957 8.667 -3.175 1.00 91.62 76 LEU A N 1
ATOM 581 C CA . LEU A 1 76 ? -0.048 8.051 -4.149 1.00 91.62 76 LEU A CA 1
ATOM 582 C C . LEU A 1 76 ? 0.684 9.103 -4.986 1.00 91.62 76 LEU A C 1
ATOM 584 O O . LEU A 1 76 ? 1.906 9.060 -5.085 1.00 91.62 76 LEU A O 1
ATOM 588 N N . GLU A 1 77 ? -0.024 10.104 -5.507 1.00 89.88 77 GLU A N 1
ATOM 589 C CA . GLU A 1 77 ? 0.599 11.223 -6.228 1.00 89.88 77 GLU A CA 1
ATOM 590 C C . GLU A 1 77 ? 1.635 11.948 -5.354 1.00 89.88 77 GLU A C 1
ATOM 592 O O . GLU A 1 77 ? 2.694 12.349 -5.838 1.00 89.88 77 GLU A O 1
ATOM 597 N N . MET A 1 78 ? 1.388 12.071 -4.045 1.00 85.75 78 MET A N 1
ATOM 598 C CA . MET A 1 78 ? 2.352 12.664 -3.111 1.00 85.75 78 MET A CA 1
ATOM 599 C C . MET A 1 78 ? 3.601 11.796 -2.915 1.00 85.75 78 MET A C 1
ATOM 601 O O . MET A 1 78 ? 4.681 12.353 -2.735 1.00 85.75 78 MET A O 1
ATOM 605 N N . THR A 1 79 ? 3.502 10.462 -2.987 1.00 87.44 79 THR A N 1
ATOM 606 C CA . THR A 1 79 ? 4.693 9.588 -2.932 1.00 87.44 79 THR A CA 1
ATOM 607 C C . THR A 1 79 ? 5.625 9.798 -4.127 1.00 87.44 79 THR A C 1
ATOM 609 O O . THR A 1 79 ? 6.839 9.684 -3.977 1.00 87.44 79 THR A O 1
ATOM 612 N N . GLU A 1 80 ? 5.087 10.179 -5.288 1.00 85.25 80 GLU A N 1
ATOM 613 C CA . GLU A 1 80 ? 5.870 10.428 -6.505 1.00 85.25 80 GLU A CA 1
ATOM 614 C C . GLU A 1 80 ? 6.378 11.882 -6.584 1.00 85.25 80 GLU A C 1
ATOM 616 O O . GLU A 1 80 ? 7.531 12.141 -6.952 1.00 85.25 80 GLU A O 1
ATOM 621 N N . THR A 1 81 ? 5.531 12.847 -6.215 1.00 84.31 81 THR A N 1
ATOM 622 C CA . THR A 1 81 ? 5.790 14.285 -6.411 1.00 84.31 81 THR A CA 1
ATOM 623 C C . THR A 1 81 ? 6.481 14.966 -5.227 1.00 84.31 81 THR A C 1
ATOM 625 O O . THR A 1 81 ? 7.216 15.936 -5.426 1.00 84.31 81 THR A O 1
ATOM 628 N N . CYS A 1 82 ? 6.299 14.477 -3.994 1.00 84.44 82 CYS A N 1
ATOM 629 C CA . CYS A 1 82 ? 6.844 15.126 -2.802 1.00 84.44 82 CYS A CA 1
ATOM 630 C C . CYS A 1 82 ? 8.277 14.651 -2.503 1.00 84.44 82 CYS A C 1
ATOM 632 O O . CYS A 1 82 ? 8.506 13.553 -1.991 1.00 84.44 82 CYS A O 1
ATOM 634 N N . ALA A 1 83 ? 9.264 15.516 -2.762 1.00 81.94 83 ALA A N 1
ATOM 635 C CA . ALA A 1 83 ? 10.679 15.219 -2.518 1.00 81.94 83 ALA A CA 1
ATOM 636 C C . ALA A 1 83 ? 10.980 14.873 -1.046 1.00 81.94 83 ALA A C 1
ATOM 638 O O . ALA A 1 83 ? 11.787 13.987 -0.767 1.00 81.94 83 ALA A O 1
ATOM 639 N N . THR A 1 84 ? 10.304 15.527 -0.097 1.00 82.44 84 THR A N 1
ATOM 640 C CA . THR A 1 84 ? 10.453 15.256 1.341 1.00 82.44 84 THR A CA 1
ATOM 641 C C . THR A 1 84 ? 10.079 13.817 1.688 1.00 82.44 84 THR A C 1
ATOM 643 O O . THR A 1 84 ? 10.801 13.165 2.436 1.00 82.44 84 THR A O 1
ATOM 646 N N . VAL A 1 85 ? 8.991 13.305 1.106 1.00 84.69 85 VAL A N 1
ATOM 647 C CA . VAL A 1 85 ? 8.551 11.916 1.289 1.00 84.69 85 VAL A CA 1
ATOM 648 C C . VAL A 1 85 ? 9.555 10.951 0.667 1.00 84.69 85 VAL A C 1
ATOM 650 O O . VAL A 1 85 ? 9.999 10.024 1.334 1.00 84.69 85 VAL A O 1
ATOM 653 N N . ARG A 1 86 ? 9.987 11.211 -0.572 1.00 83.12 86 ARG A N 1
ATOM 654 C CA . ARG A 1 86 ? 10.943 10.351 -1.290 1.00 83.12 86 ARG A CA 1
ATOM 655 C C . ARG A 1 86 ? 12.319 10.276 -0.631 1.00 83.12 86 ARG A C 1
ATOM 657 O O . ARG A 1 86 ? 12.960 9.236 -0.659 1.00 83.12 86 ARG A O 1
ATOM 664 N N . SER A 1 87 ? 12.778 11.378 -0.044 1.00 84.62 87 SER A N 1
ATOM 665 C CA . SER A 1 87 ? 14.092 11.457 0.611 1.00 84.62 87 SER A CA 1
ATOM 666 C C . SER A 1 87 ? 14.121 10.884 2.032 1.00 84.62 87 SER A C 1
ATOM 668 O O . SER A 1 87 ? 15.204 10.721 2.593 1.00 84.62 87 SER A O 1
ATOM 670 N N . ASN A 1 88 ? 12.959 10.583 2.623 1.00 87.44 88 ASN A N 1
ATOM 671 C CA . ASN A 1 88 ? 12.841 10.112 3.999 1.00 87.44 88 ASN A CA 1
ATOM 672 C C . ASN A 1 88 ? 12.202 8.710 4.038 1.00 87.44 88 ASN A C 1
ATOM 674 O O . ASN A 1 88 ? 10.973 8.597 4.038 1.00 87.44 88 ASN A O 1
ATOM 678 N N . PRO A 1 89 ? 13.016 7.640 4.138 1.00 86.56 89 PRO A N 1
ATOM 679 C CA . PRO A 1 89 ? 12.527 6.262 4.132 1.00 86.56 89 PRO A CA 1
ATOM 680 C C . PRO A 1 89 ? 11.516 5.958 5.241 1.00 86.56 89 PRO A C 1
ATOM 682 O 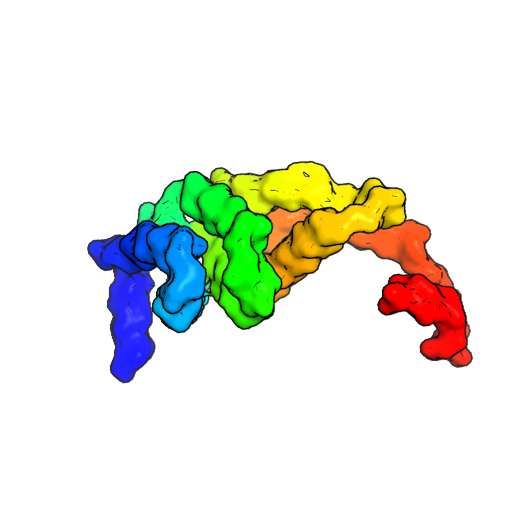O . PRO A 1 89 ? 10.565 5.215 5.020 1.00 86.56 89 PRO A O 1
ATOM 685 N N . SER A 1 90 ? 11.680 6.551 6.429 1.00 87.75 90 SER A N 1
ATOM 686 C CA . SER A 1 90 ? 10.735 6.366 7.535 1.00 87.75 90 SER A CA 1
ATOM 687 C C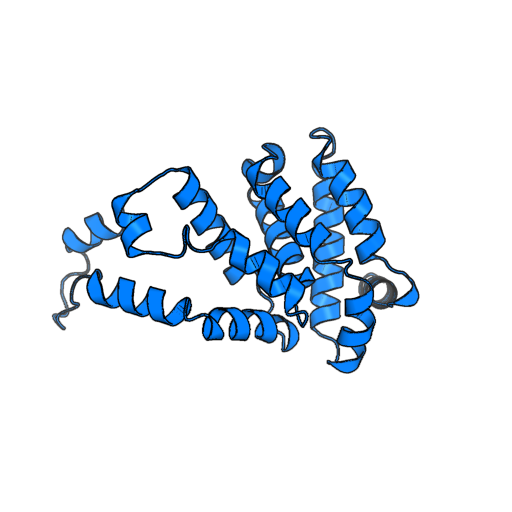 . SER A 1 90 ? 9.377 6.982 7.211 1.00 87.75 90 SER A C 1
ATOM 689 O O . SER A 1 90 ? 8.346 6.350 7.419 1.00 87.75 90 SER A O 1
ATOM 691 N N . LEU A 1 91 ? 9.369 8.195 6.651 1.00 88.00 91 LEU A N 1
ATOM 692 C CA . LEU A 1 91 ? 8.133 8.869 6.260 1.00 88.00 91 LEU A CA 1
ATOM 693 C C . LEU A 1 91 ? 7.414 8.113 5.138 1.00 88.00 91 LEU A C 1
ATOM 695 O O . LEU A 1 91 ? 6.197 7.944 5.193 1.00 88.00 91 LEU A O 1
ATOM 699 N N . LEU A 1 92 ? 8.177 7.632 4.153 1.00 89.62 92 LEU A N 1
ATOM 700 C CA . LEU A 1 92 ? 7.660 6.807 3.069 1.00 89.62 92 LEU A CA 1
ATOM 701 C C . LEU A 1 92 ? 7.047 5.510 3.606 1.00 89.62 92 LEU A C 1
ATOM 703 O O . LEU A 1 92 ? 5.931 5.172 3.223 1.00 89.62 92 LEU A O 1
ATOM 707 N N . HIS A 1 93 ? 7.726 4.833 4.537 1.00 89.88 93 HIS A N 1
ATOM 708 C CA . HIS A 1 93 ? 7.220 3.618 5.171 1.00 89.88 93 HIS A CA 1
ATOM 709 C C . HIS A 1 93 ? 5.868 3.854 5.856 1.00 89.88 93 HIS A C 1
ATOM 711 O O . HIS A 1 93 ? 4.882 3.212 5.490 1.00 89.88 93 HIS A O 1
ATOM 717 N N . HIS A 1 94 ? 5.783 4.831 6.766 1.00 90.50 94 HIS A N 1
ATOM 718 C CA . HIS A 1 94 ? 4.529 5.152 7.455 1.00 90.50 94 HIS A CA 1
ATOM 719 C C . HIS A 1 94 ? 3.410 5.515 6.470 1.00 90.50 94 HIS A C 1
ATOM 721 O O . HIS A 1 94 ? 2.271 5.065 6.609 1.00 90.50 94 HIS A O 1
ATOM 727 N N . LEU A 1 95 ? 3.730 6.279 5.421 1.00 91.38 95 LEU A N 1
ATOM 728 C CA . LEU A 1 95 ? 2.768 6.630 4.383 1.00 91.38 95 LEU A CA 1
ATOM 729 C C . LEU A 1 95 ? 2.278 5.402 3.604 1.00 91.38 95 LEU A C 1
ATOM 731 O O . LEU A 1 95 ? 1.077 5.288 3.371 1.00 91.38 95 LEU A O 1
ATOM 735 N N . THR A 1 96 ? 3.162 4.468 3.238 1.00 92.19 96 THR A N 1
ATOM 736 C CA . THR A 1 96 ? 2.779 3.228 2.539 1.00 92.19 96 THR A CA 1
ATOM 737 C C . THR A 1 96 ? 1.914 2.307 3.399 1.00 92.19 96 THR A C 1
ATOM 739 O O . THR A 1 96 ? 0.923 1.770 2.902 1.00 92.19 96 THR A O 1
ATOM 742 N N . THR A 1 97 ? 2.212 2.189 4.695 1.00 92.19 97 THR A N 1
ATOM 743 C CA . THR A 1 97 ? 1.413 1.407 5.651 1.00 92.19 97 THR A CA 1
ATOM 744 C C . THR A 1 97 ? 0.023 2.017 5.832 1.00 92.19 97 THR A C 1
ATOM 746 O O . THR A 1 97 ? -0.991 1.317 5.759 1.00 92.19 97 THR A O 1
ATOM 749 N N . VAL A 1 98 ? -0.052 3.343 5.993 1.00 92.56 98 VAL A N 1
ATOM 750 C CA . VAL A 1 98 ? -1.324 4.075 6.056 1.00 92.56 98 VAL A CA 1
ATOM 751 C C . VAL A 1 98 ? -2.110 3.907 4.752 1.00 92.56 98 VAL A C 1
ATOM 753 O O . VAL A 1 98 ? -3.297 3.589 4.803 1.00 92.56 98 VAL A O 1
ATOM 756 N N . LEU A 1 99 ? -1.463 4.060 3.591 1.00 93.06 99 LEU A N 1
ATOM 757 C CA . LEU A 1 99 ? -2.069 3.850 2.273 1.00 93.06 99 LEU A CA 1
ATOM 758 C C . LEU A 1 99 ? -2.699 2.462 2.157 1.00 93.06 99 LEU A C 1
ATOM 760 O O . LEU A 1 99 ? -3.875 2.372 1.811 1.00 93.06 99 LEU A O 1
ATOM 764 N N . ALA A 1 100 ? -1.964 1.399 2.495 1.00 93.81 100 ALA A N 1
ATOM 765 C CA . ALA A 1 100 ? -2.491 0.038 2.480 1.00 93.81 100 ALA A CA 1
ATOM 766 C C . ALA A 1 100 ? -3.729 -0.083 3.382 1.00 93.81 100 ALA A C 1
ATOM 768 O O . ALA A 1 100 ? -4.797 -0.500 2.922 1.00 93.81 100 ALA A O 1
ATOM 769 N N . ALA A 1 101 ? -3.628 0.369 4.634 1.00 92.31 101 ALA A N 1
ATOM 770 C CA . ALA A 1 101 ? -4.700 0.233 5.612 1.00 92.31 101 ALA A CA 1
ATOM 771 C C . ALA A 1 101 ? -5.974 1.026 5.276 1.00 92.31 101 ALA A C 1
ATOM 773 O O . ALA A 1 101 ? -7.076 0.596 5.621 1.00 92.31 101 ALA A O 1
ATOM 774 N N . LEU A 1 102 ? -5.861 2.141 4.547 1.00 92.44 102 LEU A N 1
ATOM 775 C CA . LEU A 1 102 ? -7.016 2.900 4.052 1.00 92.44 102 LEU A CA 1
ATOM 776 C C . LEU A 1 102 ? -7.856 2.126 3.027 1.00 92.44 102 LEU A C 1
ATOM 778 O O . LEU A 1 102 ? -9.032 2.456 2.838 1.00 92.44 102 LEU A O 1
ATOM 782 N N . THR A 1 103 ? -7.267 1.129 2.360 1.00 94.00 103 THR A N 1
ATOM 783 C CA . THR A 1 103 ? -7.928 0.353 1.300 1.00 94.00 103 THR A CA 1
ATOM 784 C C . THR A 1 103 ? -8.614 -0.918 1.790 1.00 94.00 103 THR A C 1
ATOM 786 O O . THR A 1 103 ? -9.473 -1.442 1.080 1.00 94.00 103 THR A O 1
ATOM 789 N N . TYR A 1 104 ? -8.285 -1.406 2.990 1.00 93.25 104 TYR A N 1
ATOM 790 C CA . TYR A 1 104 ? -8.792 -2.684 3.492 1.00 93.25 104 TYR A CA 1
ATOM 791 C C . TYR A 1 104 ? -10.323 -2.755 3.453 1.00 93.25 104 TYR A C 1
ATOM 793 O O . TYR A 1 104 ? -11.026 -1.831 3.866 1.00 93.25 104 TYR A O 1
ATOM 801 N N . GLY A 1 105 ? -10.842 -3.876 2.949 1.00 87.62 105 GLY A N 1
ATOM 802 C CA . GLY A 1 105 ? -12.278 -4.131 2.835 1.00 87.62 105 GLY A CA 1
ATOM 803 C C . GLY A 1 105 ? -13.020 -3.283 1.793 1.00 87.62 105 GLY A C 1
ATOM 804 O O . GLY A 1 105 ? -14.237 -3.414 1.688 1.00 87.62 105 GLY A O 1
ATOM 805 N N . SER A 1 106 ? -12.336 -2.436 1.012 1.00 92.56 106 SER A N 1
ATOM 806 C CA . SER A 1 106 ? -12.954 -1.584 -0.012 1.00 92.56 106 SER A CA 1
ATOM 807 C C . SER A 1 106 ? -12.376 -1.868 -1.396 1.00 92.56 106 SER A C 1
ATOM 809 O O . SER A 1 106 ? -11.278 -1.425 -1.726 1.00 92.56 106 SER A O 1
ATOM 811 N N . HIS A 1 107 ? -13.146 -2.570 -2.232 1.00 92.94 107 HIS A N 1
ATOM 812 C CA . HIS A 1 107 ? -12.725 -2.929 -3.589 1.00 92.94 107 HIS A CA 1
ATOM 813 C C . HIS A 1 107 ? -12.317 -1.705 -4.423 1.00 92.94 107 HIS A C 1
ATOM 815 O O . HIS A 1 107 ? -11.263 -1.725 -5.045 1.00 92.94 107 HIS A O 1
ATOM 821 N N . ASP A 1 108 ? -13.086 -0.615 -4.380 1.00 93.94 108 ASP A N 1
ATOM 822 C CA . ASP A 1 108 ? -12.793 0.595 -5.164 1.00 93.94 108 ASP A CA 1
ATOM 823 C C . ASP A 1 108 ? -11.456 1.234 -4.771 1.00 93.94 108 ASP A C 1
ATOM 825 O O . ASP A 1 108 ? -10.684 1.665 -5.626 1.00 93.94 108 ASP A O 1
ATOM 829 N N . LYS A 1 109 ? -11.146 1.264 -3.470 1.00 94.75 109 LYS A N 1
ATOM 830 C CA . LYS A 1 109 ? -9.874 1.799 -2.975 1.00 94.75 109 LYS A CA 1
ATOM 831 C C . LYS A 1 109 ? -8.706 0.875 -3.303 1.00 94.75 109 LYS A C 1
ATOM 833 O O . LYS A 1 109 ? -7.655 1.363 -3.708 1.00 94.75 109 LYS A O 1
ATOM 838 N N . MET A 1 110 ? -8.891 -0.440 -3.157 1.00 96.06 110 MET A N 1
ATOM 839 C CA . MET A 1 110 ? -7.880 -1.428 -3.543 1.00 96.06 110 MET A CA 1
ATOM 840 C C . MET A 1 110 ? -7.608 -1.381 -5.051 1.00 96.06 110 MET A C 1
ATOM 842 O O . MET A 1 110 ? -6.456 -1.462 -5.464 1.00 96.06 110 MET A O 1
ATOM 846 N N . ALA A 1 111 ? -8.639 -1.184 -5.876 1.00 95.69 111 ALA A N 1
ATOM 847 C CA . ALA A 1 111 ? -8.492 -1.015 -7.316 1.00 95.69 111 ALA A CA 1
ATOM 848 C C . ALA A 1 111 ? -7.648 0.217 -7.652 1.00 95.69 111 ALA A C 1
ATOM 850 O O . ALA A 1 111 ? -6.647 0.070 -8.342 1.00 95.69 111 ALA A O 1
ATOM 851 N N . VAL A 1 112 ? -7.966 1.389 -7.087 1.00 96.12 112 VAL A N 1
ATOM 852 C CA . VAL A 1 112 ? -7.162 2.610 -7.286 1.00 96.12 112 VAL A CA 1
ATOM 853 C C . VAL A 1 112 ? -5.713 2.416 -6.841 1.00 96.12 112 VAL A C 1
ATOM 855 O O . VAL A 1 112 ? -4.799 2.861 -7.533 1.00 96.12 112 VAL A O 1
ATOM 858 N N . LEU A 1 113 ? -5.500 1.730 -5.715 1.00 95.81 113 LEU A N 1
ATOM 859 C CA . LEU A 1 113 ? -4.161 1.459 -5.208 1.00 95.81 113 LEU A CA 1
ATOM 860 C C . LEU A 1 113 ? -3.353 0.575 -6.160 1.00 95.81 113 LEU A C 1
ATOM 862 O O . LEU A 1 113 ? -2.217 0.907 -6.476 1.00 95.81 113 LEU A O 1
ATOM 866 N N . ILE A 1 114 ? -3.919 -0.542 -6.617 1.00 95.75 114 ILE A N 1
ATOM 867 C CA . ILE A 1 114 ? -3.187 -1.485 -7.468 1.00 95.75 114 ILE A CA 1
ATOM 868 C C . ILE A 1 114 ? -3.073 -0.981 -8.911 1.00 95.75 114 ILE A C 1
ATOM 870 O O . ILE A 1 114 ? -2.046 -1.207 -9.546 1.00 95.75 114 ILE A O 1
ATOM 874 N N . ASP A 1 115 ? -4.070 -0.259 -9.427 1.00 94.75 115 ASP A N 1
ATOM 875 C CA . ASP A 1 115 ? -4.020 0.352 -10.762 1.00 94.75 115 ASP A CA 1
ATOM 876 C C . ASP A 1 115 ? -2.878 1.348 -10.899 1.00 94.75 115 ASP A C 1
ATOM 878 O O . ASP A 1 115 ? -2.310 1.475 -11.978 1.00 94.75 115 ASP A O 1
ATOM 882 N N . HIS A 1 116 ? -2.473 1.987 -9.803 1.00 94.00 116 HIS A N 1
ATOM 883 C CA . HIS A 1 116 ? -1.294 2.835 -9.804 1.00 94.00 116 HIS A CA 1
ATOM 884 C C . HIS A 1 116 ? -0.026 2.081 -10.230 1.00 94.00 116 HIS A C 1
ATOM 886 O O . HIS A 1 116 ? 0.801 2.658 -10.926 1.00 94.00 116 HIS A O 1
ATOM 892 N N . PHE A 1 117 ? 0.108 0.798 -9.881 1.00 93.69 117 PHE A N 1
ATOM 893 C CA . PHE A 1 117 ? 1.260 -0.053 -10.207 1.00 93.69 117 PHE A CA 1
ATOM 894 C C . PHE A 1 117 ? 1.058 -0.903 -11.472 1.00 93.69 117 PHE A C 1
ATOM 896 O O . PHE A 1 117 ? 1.921 -1.710 -11.821 1.00 93.69 117 PHE A O 1
ATOM 903 N N . ARG A 1 118 ? -0.089 -0.776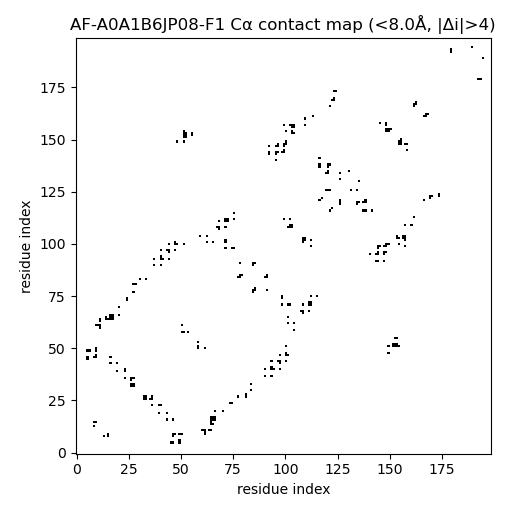 -12.155 1.00 90.69 118 ARG A N 1
ATOM 904 C CA . ARG A 1 118 ? -0.408 -1.562 -13.352 1.00 90.69 118 ARG A CA 1
ATOM 905 C C . ARG A 1 118 ? -0.465 -0.690 -14.611 1.00 90.69 118 ARG A C 1
ATOM 907 O O . ARG A 1 118 ?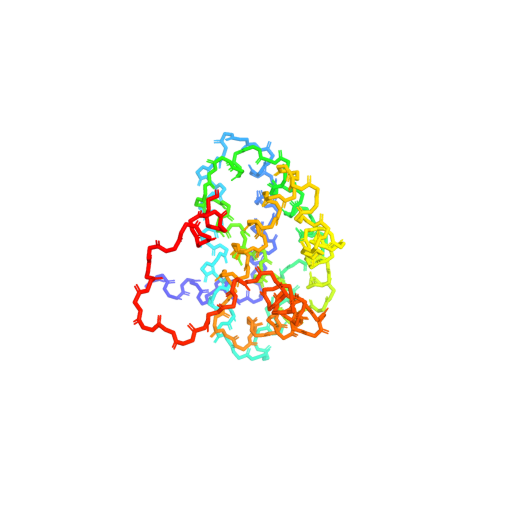 -0.974 0.423 -14.566 1.00 90.69 118 ARG A O 1
ATOM 914 N N . PRO A 1 119 ? -0.034 -1.217 -15.772 1.00 83.94 119 PRO A N 1
ATOM 915 C CA . PRO A 1 119 ? 0.725 -2.459 -15.931 1.00 83.94 119 PRO A CA 1
ATOM 916 C C . PRO A 1 119 ? 2.174 -2.339 -15.425 1.00 83.94 119 PRO A C 1
ATOM 918 O O . PRO A 1 119 ? 2.767 -3.354 -15.083 1.00 83.94 119 PRO A O 1
ATOM 921 N N . HIS A 1 120 ? 2.710 -1.120 -15.310 1.00 86.81 120 HIS A N 1
ATOM 922 C CA . HIS A 1 120 ? 4.084 -0.835 -14.883 1.00 86.81 120 HIS A CA 1
ATOM 923 C C . HIS A 1 120 ? 4.125 -0.396 -13.421 1.00 86.81 120 HIS A C 1
ATOM 925 O O . HIS A 1 120 ? 3.393 0.536 -13.066 1.00 86.81 120 HIS A O 1
ATOM 931 N N . PRO A 1 121 ? 4.971 -1.011 -12.573 1.00 86.62 121 PRO A N 1
ATOM 932 C CA . PRO A 1 121 ? 6.106 -1.901 -12.879 1.00 86.62 121 PRO A CA 1
ATOM 933 C C . PRO A 1 121 ? 5.806 -3.414 -12.780 1.00 86.62 121 PRO A C 1
ATOM 935 O O . PRO A 1 121 ? 6.727 -4.221 -12.787 1.00 86.62 121 PRO A O 1
ATOM 938 N N . LEU A 1 122 ? 4.540 -3.827 -12.669 1.00 92.38 122 LEU A N 1
ATOM 939 C CA . LEU A 1 122 ? 4.163 -5.231 -12.410 1.00 92.38 122 LEU A CA 1
ATOM 940 C C . LEU A 1 122 ? 4.212 -6.168 -13.637 1.00 92.38 122 LEU A C 1
ATOM 942 O O . LEU A 1 122 ? 3.878 -7.350 -13.535 1.00 92.38 122 LEU A O 1
ATOM 946 N N 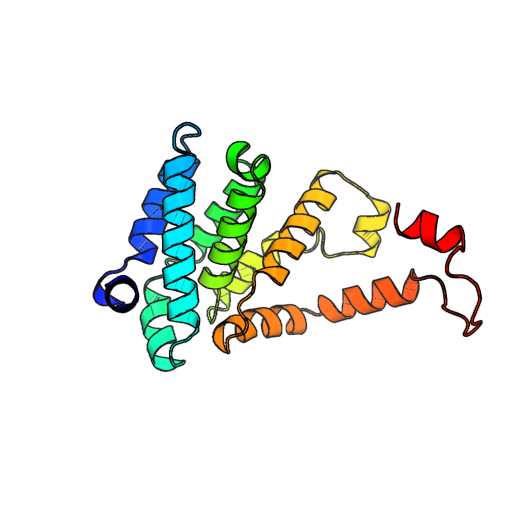. ASP A 1 123 ? 4.613 -5.659 -14.798 1.00 92.81 123 ASP A N 1
ATOM 947 C CA . ASP A 1 123 ? 5.046 -6.456 -15.945 1.00 92.81 123 ASP A CA 1
ATOM 948 C C . ASP A 1 123 ? 6.553 -6.714 -15.829 1.00 92.81 123 ASP A C 1
ATOM 950 O O . ASP A 1 123 ? 7.362 -5.945 -16.343 1.00 92.81 123 ASP A O 1
ATOM 954 N N . PHE A 1 124 ? 6.922 -7.779 -15.114 1.00 92.56 124 PHE A N 1
ATOM 955 C CA . PHE A 1 124 ? 8.311 -8.061 -14.737 1.00 92.56 124 PHE A CA 1
ATOM 956 C C . PHE A 1 124 ? 9.248 -8.259 -15.937 1.00 92.56 124 PHE A C 1
ATOM 958 O O . PHE A 1 124 ? 10.371 -7.773 -15.915 1.00 92.56 124 PHE A O 1
ATOM 965 N N . ASN A 1 125 ? 8.779 -8.894 -17.017 1.00 91.12 125 ASN A N 1
ATOM 966 C CA . ASN A 1 125 ? 9.585 -9.051 -18.234 1.00 91.12 125 ASN A CA 1
ATOM 967 C C . ASN A 1 125 ? 9.858 -7.697 -18.890 1.00 91.12 125 ASN A C 1
ATOM 969 O O . ASN A 1 125 ? 10.967 -7.420 -19.332 1.00 91.12 125 ASN A O 1
ATOM 973 N N . ARG A 1 126 ? 8.836 -6.839 -18.978 1.00 90.75 126 ARG A N 1
ATOM 974 C CA . ARG A 1 126 ? 9.006 -5.509 -19.565 1.00 90.75 126 ARG A CA 1
ATOM 975 C C . ARG A 1 126 ? 9.824 -4.590 -18.659 1.00 90.75 126 ARG A C 1
ATOM 977 O O . ARG A 1 126 ? 10.609 -3.799 -19.170 1.00 90.75 126 ARG A O 1
ATOM 984 N N . PHE A 1 127 ? 9.658 -4.711 -17.345 1.00 90.69 127 PHE A N 1
ATOM 985 C CA . PHE A 1 127 ? 10.470 -4.023 -16.347 1.00 90.69 127 PHE A CA 1
ATOM 986 C C . PHE A 1 127 ? 11.964 -4.314 -16.561 1.00 90.69 127 PHE A C 1
ATOM 988 O O . PHE A 1 127 ? 12.741 -3.371 -16.687 1.00 90.69 127 PHE A O 1
ATOM 995 N N . ASP A 1 128 ? 12.323 -5.590 -16.720 1.00 88.75 128 ASP A N 1
ATOM 996 C CA . ASP A 1 128 ? 13.700 -6.056 -16.951 1.00 88.75 128 ASP A CA 1
ATOM 997 C C . ASP A 1 128 ? 14.261 -5.668 -18.335 1.00 88.75 128 ASP A C 1
ATOM 999 O O . ASP A 1 128 ? 15.464 -5.605 -18.564 1.00 88.75 128 ASP A O 1
ATOM 1003 N N . LEU A 1 129 ? 13.405 -5.354 -19.305 1.00 88.75 129 LEU A N 1
ATOM 1004 C CA . LEU A 1 129 ? 13.862 -4.832 -20.597 1.00 88.75 129 LEU A CA 1
ATOM 1005 C C . LEU A 1 129 ? 14.101 -3.319 -20.566 1.00 88.75 129 LEU A C 1
ATOM 1007 O O . LEU A 1 129 ? 15.001 -2.826 -21.244 1.00 88.75 129 LEU A O 1
ATOM 1011 N N . GLU A 1 130 ? 13.272 -2.574 -19.833 1.00 90.31 130 GLU A N 1
ATOM 1012 C CA . GLU A 1 130 ? 13.290 -1.108 -19.837 1.00 90.31 130 GLU A CA 1
ATOM 1013 C C . GLU A 1 130 ? 14.235 -0.505 -18.790 1.00 90.31 130 GLU A C 1
ATOM 1015 O O . GLU A 1 130 ? 14.848 0.519 -19.086 1.00 90.31 130 GLU A O 1
ATOM 1020 N N . HIS A 1 131 ? 14.340 -1.106 -17.595 1.00 85.12 131 HIS A N 1
ATOM 1021 C CA . HIS A 1 131 ? 15.226 -0.680 -16.497 1.00 85.12 131 HIS A CA 1
ATOM 1022 C C . HIS A 1 131 ? 15.268 0.844 -16.269 1.00 85.12 131 HIS A C 1
ATOM 1024 O O . HIS A 1 131 ? 16.330 1.466 -16.192 1.00 85.12 131 HIS A O 1
ATOM 1030 N N . THR A 1 132 ? 14.098 1.487 -16.205 1.00 90.19 132 THR A N 1
ATOM 1031 C CA . THR A 1 132 ? 14.036 2.925 -15.921 1.00 90.19 132 THR A CA 1
ATOM 1032 C C . THR A 1 132 ? 14.073 3.182 -14.411 1.00 90.19 132 THR A C 1
ATOM 1034 O O . THR A 1 132 ? 13.425 2.453 -13.651 1.00 90.19 132 THR A O 1
ATOM 1037 N N . PRO A 1 133 ? 14.753 4.249 -13.948 1.00 88.06 133 PRO A N 1
ATOM 1038 C CA . PRO A 1 133 ? 14.821 4.577 -12.523 1.00 88.06 133 PRO A CA 1
ATOM 1039 C C . PRO A 1 133 ? 13.439 4.893 -11.932 1.00 88.06 133 PRO A C 1
ATOM 1041 O O . PRO A 1 133 ? 13.198 4.680 -10.745 1.00 88.06 133 PRO A O 1
ATOM 1044 N N . GLU A 1 134 ? 12.500 5.381 -12.748 1.00 87.94 134 GLU A N 1
ATOM 1045 C CA . GLU A 1 134 ? 11.114 5.597 -12.334 1.00 87.94 134 GLU A CA 1
ATOM 1046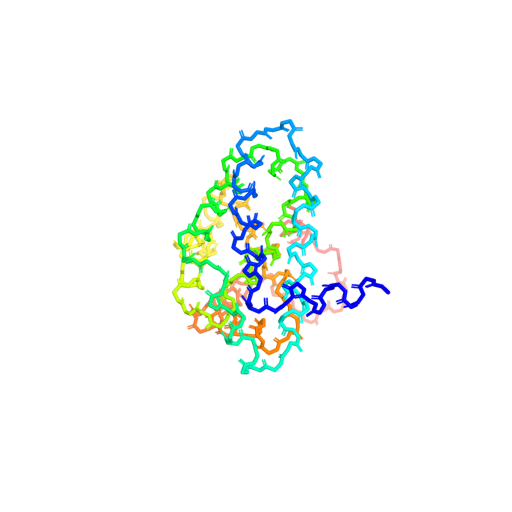 C C . GLU A 1 134 ? 10.397 4.274 -12.042 1.00 87.94 134 GLU A C 1
ATOM 1048 O O . GLU A 1 134 ? 9.685 4.168 -11.042 1.00 87.94 134 GLU A O 1
ATOM 1053 N N . ASN A 1 135 ? 10.594 3.256 -12.887 1.00 89.81 135 ASN A N 1
ATOM 1054 C CA . ASN A 1 135 ? 10.000 1.941 -12.675 1.00 89.81 135 ASN A CA 1
ATOM 1055 C C . ASN A 1 135 ? 10.596 1.274 -11.430 1.00 89.81 135 ASN A C 1
ATOM 1057 O O . ASN A 1 135 ? 9.838 0.706 -10.645 1.00 89.81 135 ASN A O 1
ATOM 1061 N N . GLU A 1 136 ? 11.915 1.363 -11.224 1.00 90.94 136 GLU A N 1
ATOM 1062 C CA . GLU A 1 136 ? 12.597 0.831 -10.033 1.00 90.94 136 GLU A CA 1
ATOM 1063 C C . GLU A 1 136 ? 12.021 1.418 -8.743 1.00 90.94 136 GLU A C 1
ATOM 1065 O O . GLU A 1 136 ? 11.581 0.675 -7.867 1.00 90.94 136 GLU A O 1
ATOM 1070 N N . GLN A 1 137 ? 11.927 2.750 -8.661 1.00 88.94 137 GLN A N 1
ATOM 1071 C CA . GLN A 1 137 ? 11.345 3.439 -7.503 1.00 88.94 137 GLN A CA 1
ATOM 1072 C C . GLN A 1 137 ? 9.894 3.021 -7.263 1.00 88.94 137 GLN A C 1
ATOM 1074 O O . GLN A 1 137 ? 9.462 2.834 -6.124 1.00 88.94 137 GLN A O 1
ATOM 1079 N N . LYS A 1 138 ? 9.126 2.854 -8.340 1.00 91.44 138 LYS A N 1
ATOM 1080 C CA . LYS A 1 138 ? 7.728 2.443 -8.257 1.00 91.44 138 LYS A CA 1
ATOM 1081 C C . LYS A 1 138 ? 7.574 0.987 -7.818 1.00 91.44 138 LYS A C 1
ATOM 1083 O O . LYS A 1 138 ? 6.620 0.662 -7.109 1.00 91.44 138 LYS A O 1
ATOM 1088 N N . LEU A 1 139 ? 8.503 0.112 -8.203 1.00 93.06 139 LEU A N 1
ATOM 1089 C CA . LEU A 1 139 ? 8.514 -1.287 -7.778 1.00 93.06 139 LEU A CA 1
ATOM 1090 C C . LEU A 1 139 ? 8.938 -1.394 -6.314 1.00 93.06 139 LEU A C 1
ATOM 1092 O O . LEU A 1 139 ? 8.296 -2.107 -5.547 1.00 93.06 139 LEU A O 1
ATOM 1096 N N . GLU A 1 140 ? 9.946 -0.629 -5.898 1.00 91.56 140 GLU A N 1
ATOM 1097 C CA . GLU A 1 140 ? 10.346 -0.511 -4.495 1.00 91.56 140 GLU A CA 1
ATOM 1098 C C . GLU A 1 140 ? 9.178 -0.019 -3.627 1.00 91.56 140 GLU A C 1
ATOM 1100 O O . GLU A 1 140 ? 8.894 -0.595 -2.575 1.00 91.56 140 GLU A O 1
ATOM 1105 N N . LEU A 1 141 ? 8.433 0.988 -4.097 1.00 92.38 141 LEU A N 1
ATOM 1106 C CA . LEU A 1 141 ? 7.225 1.469 -3.429 1.00 92.38 141 LEU A CA 1
ATOM 1107 C C . LEU A 1 141 ? 6.174 0.361 -3.277 1.00 92.38 141 LEU A C 1
ATOM 1109 O O . LEU A 1 141 ? 5.593 0.210 -2.201 1.00 92.38 141 LEU A O 1
ATOM 1113 N N . PHE A 1 142 ? 5.946 -0.436 -4.326 1.00 94.88 142 PHE A N 1
ATOM 1114 C CA . PHE A 1 142 ? 5.036 -1.582 -4.272 1.00 94.88 142 PHE A CA 1
ATOM 1115 C C . PHE A 1 142 ? 5.500 -2.642 -3.262 1.00 94.88 142 PHE A C 1
ATOM 1117 O O . PHE A 1 142 ? 4.696 -3.164 -2.485 1.00 94.88 142 PHE A O 1
ATOM 1124 N N . CYS A 1 143 ? 6.798 -2.941 -3.223 1.00 93.00 143 CYS A N 1
ATOM 1125 C CA . CYS A 1 143 ? 7.391 -3.865 -2.256 1.00 93.00 143 CYS A CA 1
ATOM 1126 C C . CYS A 1 143 ? 7.221 -3.362 -0.815 1.00 93.00 143 CYS A C 1
ATOM 1128 O O . CYS A 1 143 ? 6.753 -4.107 0.044 1.00 93.00 143 CYS A O 1
ATOM 1130 N N . ASN A 1 144 ? 7.512 -2.085 -0.556 1.00 91.75 144 ASN A N 1
ATOM 1131 C CA . ASN A 1 144 ? 7.319 -1.467 0.758 1.00 91.75 144 ASN A CA 1
ATOM 1132 C C . ASN A 1 144 ? 5.849 -1.503 1.188 1.00 91.75 144 ASN A C 1
ATOM 1134 O O . ASN A 1 144 ? 5.540 -1.864 2.325 1.00 91.75 144 ASN A O 1
ATOM 1138 N N . LEU A 1 145 ? 4.937 -1.209 0.260 1.00 94.50 145 LEU A N 1
ATOM 1139 C CA . LEU A 1 145 ? 3.503 -1.280 0.502 1.00 94.50 145 LEU A CA 1
ATOM 1140 C C . LEU A 1 145 ? 3.051 -2.696 0.857 1.00 94.50 145 LEU A C 1
ATOM 1142 O O . LEU A 1 145 ? 2.330 -2.879 1.834 1.00 94.50 145 LEU A O 1
ATOM 1146 N N . THR A 1 146 ? 3.461 -3.698 0.077 1.00 93.56 146 THR A N 1
ATOM 1147 C CA . THR A 1 146 ? 3.052 -5.094 0.298 1.00 93.56 146 THR A CA 1
ATOM 1148 C C . THR A 1 146 ? 3.645 -5.677 1.580 1.00 93.56 146 THR A C 1
ATOM 1150 O O . THR A 1 146 ? 2.960 -6.431 2.274 1.00 93.56 146 THR A O 1
ATOM 1153 N N . ALA A 1 147 ? 4.866 -5.273 1.945 1.00 91.12 147 ALA A N 1
ATOM 1154 C CA . ALA A 1 147 ? 5.490 -5.605 3.224 1.00 91.12 147 ALA A CA 1
ATOM 1155 C C . ALA A 1 147 ? 4.778 -4.951 4.423 1.00 91.12 147 ALA A C 1
ATOM 1157 O O . ALA A 1 147 ? 4.714 -5.551 5.494 1.00 91.12 147 ALA A O 1
ATOM 1158 N N . GLY A 1 148 ? 4.213 -3.754 4.237 1.00 87.50 148 GLY A N 1
ATOM 1159 C CA . GLY A 1 148 ? 3.457 -3.018 5.255 1.00 87.50 148 GLY A CA 1
ATOM 1160 C C . GLY A 1 148 ? 2.016 -3.497 5.473 1.00 87.50 148 GLY A C 1
ATOM 1161 O O . GLY A 1 148 ? 1.309 -2.935 6.307 1.00 87.50 148 GLY A O 1
ATOM 1162 N N . ILE A 1 149 ? 1.539 -4.518 4.746 1.00 93.38 149 ILE A N 1
ATOM 1163 C CA . ILE A 1 149 ? 0.164 -5.007 4.909 1.00 93.38 149 ILE A CA 1
ATOM 1164 C C . ILE A 1 149 ? 0.023 -5.814 6.205 1.00 93.38 149 ILE A C 1
ATOM 1166 O O . ILE A 1 149 ? 0.585 -6.907 6.347 1.00 93.38 149 ILE A O 1
ATOM 1170 N N . ASP A 1 150 ? -0.860 -5.338 7.082 1.00 89.25 150 ASP A N 1
ATOM 1171 C CA . ASP A 1 150 ? -1.190 -5.944 8.371 1.00 89.25 150 ASP A CA 1
ATOM 1172 C C . ASP A 1 150 ? -1.477 -7.454 8.282 1.00 89.25 150 ASP A C 1
ATOM 1174 O O . ASP A 1 150 ? -2.086 -7.975 7.337 1.00 89.25 150 ASP A O 1
ATOM 1178 N N . HIS A 1 151 ? -1.092 -8.175 9.334 1.00 90.06 151 HIS A N 1
ATOM 1179 C CA . HIS A 1 151 ? -1.419 -9.590 9.533 1.00 90.06 151 HIS A CA 1
ATOM 1180 C C . HIS A 1 151 ? -2.785 -9.765 10.216 1.00 90.06 151 HIS A C 1
ATOM 1182 O O . HIS A 1 151 ? -2.923 -10.500 11.193 1.00 90.06 151 HIS A O 1
ATOM 1188 N N . THR A 1 152 ? -3.796 -9.057 9.717 1.00 90.19 152 THR A N 1
ATOM 1189 C CA . THR A 1 152 ? -5.178 -9.095 10.212 1.00 90.19 152 THR A CA 1
ATOM 1190 C C . THR A 1 152 ? -6.122 -9.617 9.125 1.00 90.19 152 THR A C 1
ATOM 1192 O O . THR A 1 152 ? -5.774 -9.569 7.943 1.00 90.19 152 THR A O 1
ATOM 1195 N N . PRO A 1 153 ? -7.332 -10.102 9.470 1.00 90.25 153 PRO A N 1
ATOM 1196 C CA . PRO A 1 153 ? -8.331 -10.486 8.466 1.00 90.25 153 PRO A CA 1
ATOM 1197 C C . PRO A 1 153 ? -8.627 -9.366 7.456 1.00 90.25 153 PRO A C 1
ATOM 1199 O O . PRO A 1 153 ? -8.847 -9.621 6.277 1.00 90.25 153 PRO A O 1
ATOM 1202 N N . GLN A 1 154 ? -8.579 -8.117 7.911 1.00 90.94 154 GLN A N 1
ATOM 1203 C CA . GLN A 1 154 ? -8.764 -6.913 7.117 1.00 90.94 154 GLN A CA 1
ATOM 1204 C C . GLN A 1 154 ? -7.585 -6.705 6.163 1.00 90.94 154 GLN A C 1
ATOM 1206 O O . GLN A 1 154 ? -7.809 -6.499 4.974 1.00 90.94 154 GLN A O 1
ATOM 1211 N N . GLY A 1 155 ? -6.344 -6.847 6.638 1.00 92.56 155 GLY A N 1
ATOM 1212 C CA . GLY A 1 155 ? -5.159 -6.819 5.775 1.00 92.56 155 GLY A CA 1
ATOM 1213 C C . GLY A 1 155 ? -5.147 -7.947 4.737 1.00 92.56 155 GLY A C 1
ATOM 1214 O O . GLY A 1 155 ? -4.739 -7.738 3.593 1.00 92.56 155 GLY A O 1
ATOM 1215 N N . ASN A 1 156 ? -5.684 -9.122 5.084 1.00 94.38 156 ASN A N 1
ATOM 1216 C CA . ASN A 1 156 ? -5.827 -10.231 4.141 1.00 94.38 156 ASN A CA 1
ATOM 1217 C C . ASN A 1 156 ? -6.734 -9.882 2.958 1.00 94.38 156 ASN A C 1
ATOM 1219 O O . ASN A 1 156 ? -6.467 -10.359 1.865 1.00 94.38 156 ASN A O 1
ATOM 1223 N N . THR A 1 157 ? -7.715 -8.983 3.112 1.00 95.06 157 THR A N 1
ATOM 1224 C CA . THR A 1 157 ? -8.553 -8.559 1.974 1.00 95.06 157 THR A CA 1
ATOM 1225 C C . THR A 1 157 ? -7.734 -7.944 0.835 1.00 95.06 157 THR A C 1
ATOM 1227 O O . THR A 1 157 ? -7.999 -8.237 -0.329 1.00 95.06 157 THR A O 1
ATOM 1230 N N . LEU A 1 158 ? -6.698 -7.157 1.154 1.00 95.88 158 LEU A N 1
ATOM 1231 C CA . LEU A 1 158 ? -5.799 -6.582 0.152 1.00 95.88 158 LEU A CA 1
ATOM 1232 C C . LEU A 1 158 ? -4.835 -7.631 -0.416 1.00 95.88 158 LEU A C 1
ATOM 1234 O O . LEU A 1 158 ? -4.586 -7.638 -1.619 1.00 95.88 158 LEU A O 1
ATOM 1238 N N . LYS A 1 159 ? -4.329 -8.546 0.421 1.00 96.19 159 LYS A N 1
ATOM 1239 C CA . LYS A 1 159 ? -3.479 -9.668 -0.026 1.00 96.19 159 LYS A CA 1
ATOM 1240 C C . LYS A 1 159 ? -4.227 -10.568 -1.009 1.00 96.19 159 LYS A C 1
ATOM 1242 O O . LYS A 1 159 ? -3.722 -10.833 -2.097 1.00 96.19 159 LYS A O 1
ATOM 1247 N N . ASP A 1 160 ? -5.445 -10.965 -0.660 1.00 96.56 160 ASP A N 1
ATOM 1248 C CA . ASP A 1 160 ? -6.318 -11.789 -1.494 1.00 96.56 160 ASP A CA 1
ATOM 1249 C C . ASP A 1 160 ? -6.655 -11.070 -2.803 1.00 96.56 160 ASP A C 1
ATOM 1251 O O . ASP A 1 160 ? -6.635 -11.685 -3.869 1.00 96.56 160 ASP A O 1
ATOM 1255 N N . TYR A 1 161 ? -6.882 -9.751 -2.753 1.00 96.69 161 TYR A N 1
ATOM 1256 C CA . TYR A 1 161 ? -7.084 -8.949 -3.955 1.00 96.69 161 TYR A CA 1
ATOM 1257 C C . TYR A 1 161 ? -5.849 -8.970 -4.871 1.00 96.69 161 TYR A C 1
ATOM 1259 O O . TYR A 1 161 ? -5.980 -9.290 -6.051 1.00 96.69 161 TYR A O 1
ATOM 1267 N N . ILE A 1 162 ? -4.641 -8.734 -4.345 1.00 96.06 162 ILE A N 1
ATOM 1268 C CA . ILE A 1 162 ? -3.381 -8.806 -5.113 1.00 96.06 162 ILE A CA 1
ATOM 1269 C C . ILE A 1 162 ? -3.194 -10.190 -5.756 1.00 96.06 162 ILE A C 1
ATOM 1271 O O . ILE A 1 162 ? -2.827 -10.283 -6.931 1.00 96.06 162 ILE A O 1
ATOM 1275 N N . VAL A 1 163 ? -3.481 -11.262 -5.011 1.00 96.44 163 VAL A N 1
ATOM 1276 C CA . VAL A 1 163 ? -3.430 -12.642 -5.520 1.00 96.44 163 VAL A CA 1
ATOM 1277 C C . VAL A 1 163 ? -4.454 -12.849 -6.637 1.00 96.44 163 VAL A C 1
ATOM 1279 O O . VAL A 1 163 ? -4.103 -13.383 -7.686 1.00 96.44 163 VAL A O 1
ATOM 1282 N N . SER A 1 164 ? -5.691 -12.376 -6.462 1.00 96.38 164 SER A N 1
ATOM 1283 C CA . SER A 1 164 ? -6.769 -12.524 -7.453 1.00 96.38 164 SER A CA 1
ATOM 1284 C C . SER A 1 164 ? -6.474 -11.841 -8.793 1.00 96.38 164 SER A C 1
ATOM 1286 O O . SER A 1 164 ? -6.991 -12.252 -9.828 1.00 96.38 164 SER A O 1
ATOM 1288 N N . LEU A 1 165 ? -5.608 -10.823 -8.789 1.00 95.25 165 LEU A N 1
ATOM 1289 C CA . LEU A 1 165 ? -5.151 -10.126 -9.992 1.00 95.25 165 LEU A CA 1
ATOM 1290 C C . LEU A 1 165 ? -4.019 -10.861 -10.734 1.00 95.25 165 LEU A C 1
ATOM 1292 O O . LEU A 1 165 ? -3.528 -10.355 -11.746 1.00 95.25 165 LEU A O 1
ATOM 1296 N N . GLY A 1 166 ? -3.579 -12.019 -10.230 1.00 95.25 166 GLY A N 1
ATOM 1297 C CA . GLY A 1 166 ? -2.502 -12.822 -10.813 1.00 95.25 166 GLY A CA 1
ATOM 1298 C C . GLY A 1 166 ? -1.110 -12.210 -10.644 1.00 95.25 166 GLY A C 1
ATOM 1299 O O . GLY A 1 166 ? -0.174 -12.640 -11.309 1.00 95.25 166 GLY A O 1
ATOM 1300 N N . ILE A 1 167 ? -0.938 -11.198 -9.781 1.00 95.06 167 ILE A N 1
ATOM 1301 C CA . ILE A 1 167 ? 0.364 -10.530 -9.595 1.00 95.06 167 ILE A CA 1
ATOM 1302 C C . ILE A 1 167 ? 1.388 -11.509 -9.011 1.00 95.06 167 ILE A C 1
ATOM 1304 O O . ILE A 1 167 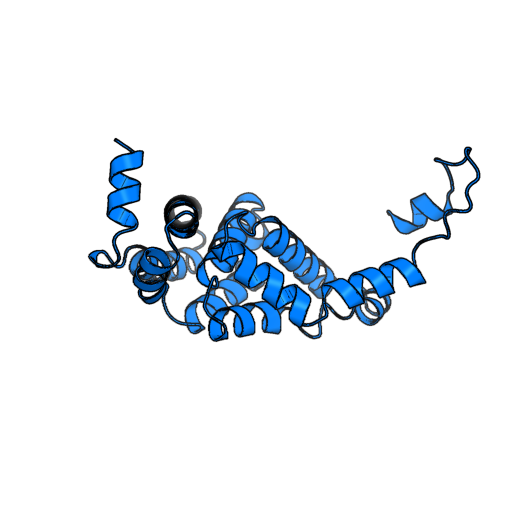? 2.515 -11.585 -9.492 1.00 95.06 167 ILE A O 1
ATOM 1308 N N . VAL A 1 168 ? 0.980 -12.295 -8.010 1.00 94.75 168 VAL A N 1
ATOM 1309 C CA . VAL A 1 168 ? 1.853 -13.295 -7.374 1.00 94.75 168 VAL A CA 1
ATOM 1310 C C . VAL A 1 168 ? 2.216 -14.413 -8.350 1.00 94.75 168 VAL A C 1
ATOM 1312 O O . VAL A 1 168 ? 3.370 -14.820 -8.405 1.00 94.75 168 VAL A O 1
ATOM 1315 N N . GLU A 1 169 ? 1.258 -14.875 -9.156 1.00 94.19 169 GLU A N 1
ATOM 1316 C CA . GLU A 1 169 ? 1.503 -15.883 -10.193 1.00 94.19 169 GLU A CA 1
ATOM 1317 C C . GLU A 1 169 ? 2.524 -15.386 -11.221 1.00 94.19 169 GLU A C 1
ATOM 1319 O O . GLU A 1 169 ? 3.520 -16.062 -11.456 1.00 94.19 169 GLU A O 1
ATOM 1324 N N . LYS A 1 170 ? 2.347 -14.167 -11.745 1.00 93.62 170 LYS A N 1
ATOM 1325 C CA . LYS A 1 170 ? 3.298 -13.539 -12.676 1.00 93.62 170 LYS A CA 1
ATOM 1326 C C . LYS A 1 170 ? 4.690 -13.376 -12.075 1.00 93.62 170 LYS A C 1
ATOM 1328 O O . LYS A 1 170 ? 5.676 -13.573 -12.776 1.00 93.62 170 LYS A O 1
ATOM 1333 N N . ALA A 1 171 ? 4.783 -13.023 -10.792 1.00 93.19 171 ALA A N 1
ATOM 1334 C CA . ALA A 1 171 ? 6.065 -12.904 -10.104 1.00 93.19 171 ALA A CA 1
ATOM 1335 C C . ALA A 1 171 ? 6.760 -14.270 -9.994 1.00 93.19 171 ALA A C 1
ATOM 1337 O O . ALA A 1 171 ? 7.948 -14.389 -10.284 1.00 93.19 171 ALA A O 1
ATOM 1338 N N . LEU A 1 172 ? 6.013 -15.316 -9.624 1.00 93.44 172 LEU A N 1
ATOM 1339 C CA . LEU A 1 172 ? 6.530 -16.684 -9.553 1.00 93.44 172 LEU A CA 1
ATOM 1340 C C . LEU A 1 172 ? 6.938 -17.218 -10.929 1.00 93.44 172 LEU A C 1
ATOM 1342 O O . LEU A 1 172 ? 7.976 -17.869 -11.036 1.00 93.44 172 LEU A O 1
ATOM 1346 N N . GLU A 1 173 ? 6.155 -16.942 -11.971 1.00 93.62 173 GLU A N 1
ATOM 1347 C CA . GLU A 1 173 ? 6.469 -17.303 -13.354 1.00 93.62 173 GLU A CA 1
ATOM 1348 C C . GLU A 1 173 ? 7.750 -16.603 -13.816 1.00 93.62 173 GLU A C 1
ATOM 1350 O O . GLU A 1 173 ? 8.676 -17.264 -14.284 1.00 93.62 173 GLU A O 1
ATOM 1355 N N . TYR A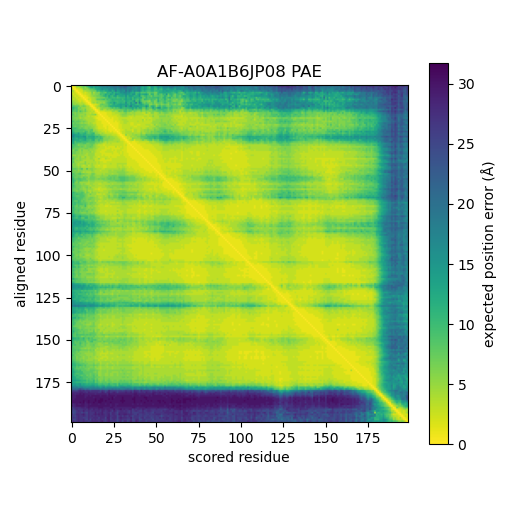 1 174 ? 7.849 -15.289 -13.599 1.00 93.25 174 TYR A N 1
ATOM 1356 C CA . TYR A 1 174 ? 9.036 -14.503 -13.925 1.00 93.25 174 TYR A CA 1
ATOM 1357 C C . TYR A 1 174 ? 10.292 -15.051 -13.242 1.00 93.25 174 TYR A C 1
ATOM 1359 O O . TYR A 1 174 ? 11.277 -15.341 -13.923 1.00 93.25 174 TYR A O 1
ATOM 1367 N N . ILE A 1 175 ? 10.235 -15.265 -11.922 1.00 91.44 175 ILE A N 1
ATOM 1368 C CA . ILE A 1 175 ? 11.342 -15.852 -11.157 1.00 91.44 175 ILE A CA 1
ATOM 1369 C C . ILE A 1 175 ? 11.666 -17.246 -11.696 1.00 91.44 175 ILE A C 1
ATOM 1371 O O . ILE A 1 175 ? 12.828 -17.562 -11.884 1.00 91.44 175 ILE A O 1
ATOM 1375 N N . SER A 1 176 ? 10.674 -18.085 -11.989 1.00 89.38 176 SER A N 1
ATOM 1376 C CA . SER A 1 176 ? 10.926 -19.443 -12.493 1.00 89.38 176 SER A CA 1
ATOM 1377 C C . SER A 1 176 ? 11.593 -19.460 -13.872 1.00 89.38 176 SER A C 1
ATOM 1379 O O . SER A 1 176 ? 12.347 -20.385 -14.165 1.00 89.38 176 SER A O 1
ATOM 1381 N N . MET A 1 177 ? 11.321 -18.461 -14.718 1.00 89.81 177 MET A N 1
ATOM 1382 C CA . MET A 1 177 ? 11.932 -18.327 -16.043 1.00 89.81 177 MET A CA 1
ATOM 1383 C C . MET A 1 177 ? 13.365 -17.782 -15.993 1.00 89.81 177 MET A C 1
ATOM 1385 O O . MET A 1 177 ? 14.194 -18.219 -16.789 1.00 89.81 177 MET A O 1
ATOM 1389 N N . HIS A 1 178 ? 13.652 -16.847 -15.081 1.00 86.75 178 HIS A N 1
ATOM 1390 C CA . HIS A 1 178 ? 14.922 -16.107 -15.051 1.00 86.75 178 HIS A CA 1
ATOM 1391 C C . HIS A 1 178 ? 15.870 -16.549 -13.932 1.00 86.75 178 HIS A C 1
ATOM 1393 O O . HIS A 1 178 ? 17.070 -16.296 -14.016 1.00 86.75 178 HIS A O 1
ATOM 1399 N N . ALA A 1 179 ? 15.373 -17.233 -12.896 1.00 79.31 179 ALA A N 1
ATOM 1400 C CA . ALA A 1 179 ? 16.222 -17.732 -11.826 1.00 79.31 179 ALA A CA 1
ATOM 1401 C C . ALA A 1 179 ? 17.179 -18.806 -12.371 1.00 79.31 179 ALA A C 1
ATOM 1403 O O . ALA A 1 179 ? 16.737 -19.757 -13.032 1.00 79.31 179 ALA A O 1
ATOM 1404 N N . PRO A 1 180 ? 18.482 -18.725 -12.046 1.00 71.44 180 PRO A N 1
ATOM 1405 C CA . PRO A 1 180 ? 19.434 -19.765 -12.399 1.00 71.44 180 PRO A CA 1
ATOM 1406 C C . PRO A 1 180 ? 18.955 -21.108 -11.849 1.00 71.44 180 PRO A C 1
ATOM 1408 O O . PRO A 1 180 ? 18.643 -21.231 -10.661 1.00 71.44 180 PRO A O 1
ATOM 1411 N N . SER A 1 181 ? 18.899 -22.142 -12.695 1.00 60.56 181 SER A N 1
ATOM 1412 C CA . SER A 1 181 ? 18.468 -23.468 -12.256 1.00 60.56 181 SER A CA 1
ATOM 1413 C C . SER A 1 181 ? 19.371 -23.943 -11.116 1.00 60.56 181 SER A C 1
ATOM 1415 O O . SER A 1 181 ? 20.554 -24.222 -11.335 1.00 60.56 181 SER A O 1
ATOM 1417 N N . VAL A 1 182 ? 18.829 -24.068 -9.903 1.00 56.88 182 VAL A N 1
ATOM 1418 C CA . VAL A 1 182 ? 19.548 -24.681 -8.784 1.00 56.88 182 VAL A CA 1
ATOM 1419 C C . VAL A 1 182 ? 19.614 -26.180 -9.066 1.00 56.88 182 VAL A C 1
ATOM 1421 O O . VAL A 1 182 ? 18.795 -26.970 -8.599 1.00 56.88 182 VAL A O 1
ATOM 1424 N N . LYS A 1 183 ? 20.571 -26.607 -9.896 1.00 49.91 183 LYS A N 1
ATOM 1425 C CA . LYS A 1 183 ? 20.942 -28.022 -9.934 1.00 49.91 183 LYS A CA 1
ATOM 1426 C C . LYS A 1 183 ? 21.313 -28.412 -8.500 1.00 49.91 183 LYS A C 1
ATOM 1428 O O . LYS A 1 183 ? 22.060 -27.663 -7.862 1.00 49.91 183 LYS A O 1
ATOM 1433 N N . PRO A 1 184 ? 20.823 -29.549 -7.972 1.00 48.44 184 PRO A N 1
ATOM 1434 C CA . PRO A 1 184 ? 21.150 -30.000 -6.629 1.00 48.44 184 PRO A CA 1
ATOM 1435 C C . PRO A 1 184 ? 22.595 -30.502 -6.623 1.00 48.44 184 PRO A C 1
ATOM 1437 O O . PRO A 1 184 ? 22.881 -31.693 -6.642 1.00 48.44 184 PRO A O 1
ATOM 1440 N N . THR A 1 185 ? 23.529 -29.567 -6.626 1.00 44.66 185 THR A N 1
ATOM 1441 C CA . THR A 1 185 ? 24.938 -29.799 -6.360 1.00 44.66 185 THR A CA 1
ATOM 1442 C C . THR A 1 185 ? 25.293 -28.876 -5.216 1.00 44.66 185 THR A C 1
ATOM 1444 O O . THR A 1 185 ? 25.709 -27.737 -5.408 1.00 44.66 185 THR A O 1
ATOM 1447 N N . LEU A 1 186 ? 25.046 -29.393 -4.011 1.00 46.22 186 LEU A N 1
ATOM 1448 C CA . LEU A 1 186 ? 25.776 -29.092 -2.785 1.00 46.22 186 LEU A CA 1
ATOM 1449 C C . LEU A 1 186 ? 27.244 -28.774 -3.112 1.00 46.22 186 LEU A C 1
ATOM 1451 O O . LEU A 1 186 ? 28.007 -29.729 -3.154 1.00 46.22 186 LEU A O 1
ATOM 1455 N N . LEU A 1 187 ? 27.614 -27.512 -3.407 1.00 45.69 187 LEU A N 1
ATOM 1456 C CA . LEU A 1 187 ? 28.990 -26.953 -3.351 1.00 45.69 187 LEU A CA 1
ATOM 1457 C C . LEU A 1 187 ? 29.222 -25.592 -4.058 1.00 45.69 187 LEU A C 1
ATOM 1459 O O . LEU A 1 187 ? 30.381 -25.233 -4.251 1.00 45.69 187 LEU A O 1
ATOM 1463 N N . ARG A 1 188 ? 28.219 -24.789 -4.447 1.00 48.50 188 ARG A N 1
ATOM 1464 C CA . ARG A 1 188 ? 28.505 -23.446 -5.014 1.00 48.50 188 ARG A CA 1
ATOM 1465 C C . ARG A 1 188 ? 27.582 -22.346 -4.498 1.00 48.50 188 ARG A C 1
ATOM 1467 O O . ARG A 1 188 ? 26.707 -21.883 -5.213 1.00 48.50 188 ARG A O 1
ATOM 1474 N N . ALA A 1 189 ? 27.836 -21.899 -3.270 1.00 50.47 189 ALA A N 1
ATOM 1475 C CA . ALA A 1 189 ? 27.364 -20.598 -2.783 1.00 50.47 189 ALA A CA 1
ATOM 1476 C C . ALA A 1 189 ? 28.158 -19.410 -3.388 1.00 50.47 189 ALA A C 1
ATOM 1478 O O . ALA A 1 189 ? 27.803 -18.266 -3.149 1.00 50.47 189 ALA A O 1
ATOM 1479 N N . ASP A 1 190 ? 29.189 -19.684 -4.202 1.00 53.25 190 ASP A N 1
ATOM 1480 C CA . ASP A 1 190 ? 30.051 -18.699 -4.877 1.00 53.25 190 ASP A CA 1
ATOM 1481 C C . ASP A 1 190 ? 29.963 -18.798 -6.413 1.00 53.25 190 ASP A C 1
ATOM 1483 O O . ASP A 1 190 ? 30.978 -18.755 -7.110 1.00 53.25 190 ASP A O 1
ATOM 1487 N N . SER A 1 191 ? 28.777 -19.021 -6.986 1.00 57.38 191 SER A N 1
ATOM 1488 C CA . SER A 1 191 ? 28.661 -18.973 -8.450 1.00 57.38 191 SER A CA 1
ATOM 1489 C C . SER A 1 191 ? 28.582 -17.514 -8.908 1.00 57.38 191 SER A C 1
ATOM 1491 O O . SER A 1 191 ? 27.729 -16.773 -8.421 1.00 57.38 191 SER A O 1
ATOM 1493 N N . GLU A 1 192 ? 29.442 -17.111 -9.842 1.00 56.22 192 GLU A N 1
ATOM 1494 C CA . GLU A 1 192 ? 29.438 -15.760 -10.430 1.00 56.22 192 GLU A CA 1
ATOM 1495 C C . GLU A 1 192 ? 28.077 -15.410 -11.064 1.00 56.22 192 GLU A C 1
ATOM 1497 O O . GLU A 1 192 ? 27.639 -14.272 -10.966 1.00 56.22 192 GLU A O 1
ATOM 1502 N N . GLU A 1 193 ? 27.343 -16.410 -11.566 1.00 55.12 193 GLU A N 1
ATOM 1503 C CA . GLU A 1 193 ? 25.971 -16.276 -12.091 1.00 55.12 193 GLU A CA 1
ATOM 1504 C C . GLU A 1 193 ? 24.976 -15.766 -11.030 1.00 55.12 193 GLU A C 1
ATOM 1506 O O . GLU A 1 193 ? 24.064 -15.003 -11.331 1.00 55.12 193 GLU A O 1
ATOM 1511 N N . TRP A 1 194 ? 25.167 -16.148 -9.762 1.00 53.56 194 TRP A N 1
ATOM 1512 C CA . TRP A 1 194 ? 24.356 -15.642 -8.649 1.00 53.56 194 TRP A CA 1
ATOM 1513 C C . TRP A 1 194 ? 24.743 -14.215 -8.273 1.00 53.56 194 TRP A C 1
ATOM 1515 O O . TRP A 1 194 ? 23.871 -13.452 -7.878 1.00 53.56 194 TRP A O 1
ATOM 1525 N N . LYS A 1 195 ? 26.027 -13.852 -8.391 1.00 57.81 195 LYS A N 1
ATOM 1526 C CA . LYS A 1 195 ? 26.499 -12.487 -8.112 1.00 57.81 195 LYS A CA 1
ATOM 1527 C C . LYS A 1 195 ? 26.008 -11.496 -9.160 1.00 57.81 195 LYS A C 1
ATOM 1529 O O . LYS A 1 195 ? 25.669 -10.379 -8.795 1.00 57.81 195 LYS A O 1
ATOM 1534 N N . GLU A 1 196 ? 25.943 -11.912 -10.421 1.00 61.47 196 GLU A N 1
ATOM 1535 C CA . GLU A 1 196 ? 25.418 -11.100 -11.524 1.00 61.47 196 GLU A CA 1
ATOM 1536 C C . GLU A 1 196 ? 23.893 -10.922 -11.443 1.00 61.47 196 GLU A C 1
ATOM 1538 O O . GLU A 1 196 ? 23.392 -9.877 -11.823 1.00 61.47 196 GLU A O 1
ATOM 1543 N N . TYR A 1 197 ? 23.158 -11.887 -10.876 1.00 54.34 197 TYR A N 1
ATOM 1544 C CA . TYR A 1 197 ? 21.706 -11.772 -10.673 1.00 54.34 197 TYR A CA 1
ATOM 1545 C C . TYR A 1 197 ? 21.304 -10.888 -9.473 1.00 54.34 197 TYR A C 1
ATOM 1547 O O . TYR A 1 197 ? 20.194 -10.366 -9.436 1.00 54.34 197 TYR A O 1
ATOM 1555 N N . ILE A 1 198 ? 22.165 -10.763 -8.455 1.00 57.06 198 ILE A N 1
ATOM 1556 C CA . ILE A 1 198 ? 21.887 -9.984 -7.226 1.00 57.06 198 ILE A CA 1
ATOM 1557 C C . ILE A 1 198 ? 22.548 -8.595 -7.194 1.00 57.06 198 ILE A C 1
ATOM 1559 O O . ILE A 1 198 ? 22.344 -7.880 -6.210 1.00 57.06 198 ILE A O 1
ATOM 1563 N N . SER A 1 199 ? 23.388 -8.260 -8.181 1.00 45.59 199 SER A N 1
ATOM 1564 C CA . SER A 1 199 ? 24.055 -6.949 -8.303 1.00 45.59 199 SER A CA 1
ATOM 1565 C C . SER A 1 199 ? 23.245 -6.014 -9.183 1.00 45.59 199 SER A C 1
ATOM 1567 O O . SER A 1 199 ? 23.281 -4.800 -8.890 1.00 45.59 199 SER A O 1
#

Solvent-accessible surface area (backbone atoms only — not comparable to full-atom values): 11106 Å² total; per-residue (Å²): 110,69,69,64,50,45,63,53,56,50,34,50,91,65,35,45,58,40,56,49,51,57,51,44,57,55,32,67,75,37,80,88,34,54,71,57,40,44,55,51,35,55,52,48,36,54,35,45,60,54,38,41,68,46,56,72,68,60,32,55,59,31,52,76,29,48,60,58,51,65,58,56,52,53,54,53,52,40,57,76,69,28,62,68,38,65,75,29,68,68,50,39,49,41,48,30,29,37,54,47,60,59,20,42,82,34,68,69,33,42,46,58,58,52,50,67,39,50,67,59,41,72,40,58,72,58,40,74,71,64,71,45,73,68,43,52,55,50,42,51,49,51,50,52,26,63,71,43,48,53,99,29,79,37,32,42,45,50,53,54,49,46,48,75,71,42,52,57,57,52,50,51,51,51,46,67,73,69,50,79,81,81,66,95,59,96,84,62,97,79,44,66,72,57,53,67,75,75,105

Foldseek 3Di:
DVVVVLVVCLDLVVLNQLVLLVVLLVLLVPLVNLVVNLVSLVSLLSSLLVLLQDDPVSNVSSLVSLDDLVSLLSLVVSCVPRPSCVVDPSSLLSSLLSSLSNCFPPPSNLCSNVVVCPPAPLQPVVCVVPVDPVSVSSVVSVVSNLVSQDPGPRSVRSVVVCVVVCSVVSVVVSCVVPPDPPDPDPDPPPDVSVVVVVD

pLDDT: mean 84.19, std 12.48, range [44.66, 96.69]

Sequence (199 aa):
KVKRNVEVLTRPELATVSSLLNILQLCLTDPSQTTLTQQILDVMETVLSRASSLSPEEFSRFSTTLGGPEHVRSLLEMTETCATVRSNPSLLHHLTTVLAALTYGSHDKMAVLIDHFRPHPLDFNRFDLEHTPENEQKLELFCNLTAGIDHTPQGNTLKDYIVSLGIVEKALEYISMHAPSVKPTLLRADSEEWKEYIS

Mean predicted aligned error: 8.27 Å

InterPro domains:
  IPR025704 E3 ubiquitin ligase UBR4, C-terminal [PF13764] (1-198)
  IPR045189 E3 ubiquitin ligase UBR4-like [PTHR21725] (1-196)

Organism: NCBI:txid320908

Nearest PDB structures (foldseek):
  6w2q-assembly1_A  TM=3.069E-01  e=7.368E-01  synthetic construct
  5oqq-assembly2_B  TM=2.863E-01  e=5.816E+00  Saccharomyces cerevisiae S288C